Protein AF-A0A139NV11-F1 (afdb_monomer)

Radius of gyration: 31.92 Å; Cα contacts (8 Å, |Δi|>4): 205; chains: 1; bounding box: 62×52×101 Å

Secondary structure (DSSP, 8-state):
--------------------------------------------SHHHHHHHHHHHHHHHHHHHHHHHT---HHHHHHIIIIIS---HHHHHHHHHHS---HHHHHHHHHHHHHHHT---HHHHHHIIIIIT---HHHHHHHHHHS---HHHHHHHHHHHHHHHH---HHHHHHIIIIIS---HHHHHHHHHT--

pLDDT: mean 83.9, std 24.03, range [30.2, 98.94]

Nearest PDB structures (foldseek):
  4eqq-assembly1_B  TM=9.936E-01  e=1.424E-07  Streptococcus phage TP-J34
  3d5l-assembly1_A  TM=6.954E-01  e=7.709E-02  Limosilactobacillus reuteri subsp. rodentium
  4c0e-assembly2_B  TM=2.262E-01  e=4.934E+00  Thermochaetoides thermophila

Structure (mmCIF, N/CA/C/O backbone):
data_AF-A0A139NV11-F1
#
_entry.id   AF-A0A139NV11-F1
#
loop_
_atom_site.group_PDB
_atom_site.id
_atom_site.type_symbol
_atom_site.label_atom_id
_atom_site.label_alt_id
_atom_site.label_comp_id
_atom_site.label_asym_id
_atom_site.label_entity_id
_atom_site.label_seq_id
_atom_site.pdbx_PDB_ins_code
_atom_site.Cartn_x
_atom_site.Cartn_y
_atom_site.Cartn_z
_atom_site.occupancy
_atom_site.B_iso_or_equiv
_atom_site.auth_seq_id
_atom_site.auth_comp_id
_atom_sit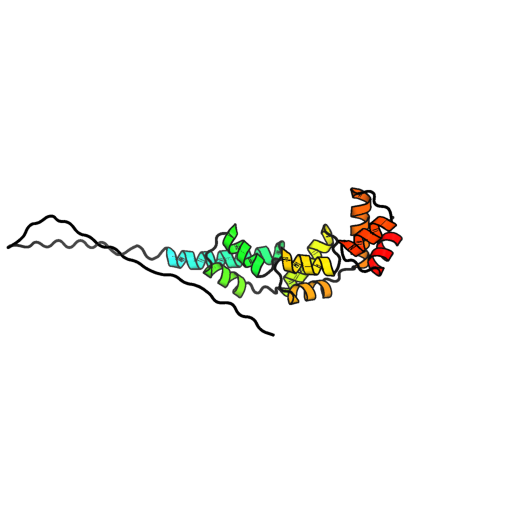e.auth_asym_id
_atom_site.auth_atom_id
_atom_site.pdbx_PDB_model_num
ATOM 1 N N . MET A 1 1 ? 34.175 -9.978 18.730 1.00 41.84 1 MET A N 1
ATOM 2 C CA . MET A 1 1 ? 34.819 -9.150 19.775 1.00 41.84 1 MET A CA 1
ATOM 3 C C . MET A 1 1 ? 33.850 -8.044 20.163 1.00 41.84 1 MET A C 1
ATOM 5 O O . MET A 1 1 ? 33.460 -7.277 19.297 1.00 41.84 1 MET A O 1
ATOM 9 N N . LYS A 1 2 ? 33.389 -8.032 21.418 1.00 44.03 2 LYS A N 1
ATOM 10 C CA . LYS A 1 2 ? 32.475 -7.021 21.978 1.00 44.03 2 LYS A CA 1
ATOM 11 C C . LYS A 1 2 ? 33.287 -5.799 22.418 1.00 44.03 2 LYS A C 1
ATOM 13 O O . LYS A 1 2 ? 34.322 -5.994 23.051 1.00 44.03 2 LYS A O 1
ATOM 18 N N . LYS A 1 3 ? 32.803 -4.577 22.172 1.00 51.31 3 LYS A N 1
ATOM 19 C CA . LYS A 1 3 ? 33.200 -3.392 22.949 1.00 51.31 3 LYS A CA 1
ATOM 20 C C . LYS A 1 3 ? 31.964 -2.554 23.283 1.00 51.31 3 LYS A C 1
ATOM 22 O O . LYS A 1 3 ? 31.229 -2.132 22.402 1.00 51.31 3 LYS A O 1
ATOM 27 N N . ILE A 1 4 ? 31.754 -2.420 24.588 1.00 58.22 4 ILE A N 1
ATOM 28 C CA . ILE A 1 4 ? 30.720 -1.677 25.312 1.00 58.22 4 ILE A CA 1
ATOM 29 C C . ILE A 1 4 ? 31.379 -0.368 25.760 1.00 58.22 4 ILE A C 1
ATOM 31 O O . ILE A 1 4 ? 32.524 -0.415 26.213 1.00 58.22 4 ILE A O 1
ATOM 35 N N . THR A 1 5 ? 30.707 0.785 25.679 1.00 56.00 5 THR A N 1
ATOM 36 C CA . THR A 1 5 ? 31.184 2.011 26.354 1.00 56.00 5 THR A CA 1
ATOM 37 C C . THR A 1 5 ? 30.022 2.891 26.839 1.00 56.00 5 THR A C 1
ATOM 39 O O . THR A 1 5 ? 29.489 3.714 26.112 1.00 56.00 5 THR A O 1
ATOM 42 N N . THR A 1 6 ? 29.603 2.585 28.069 1.00 51.69 6 THR A N 1
ATOM 43 C CA . THR A 1 6 ? 29.372 3.431 29.259 1.00 51.69 6 THR A CA 1
ATOM 44 C C . THR A 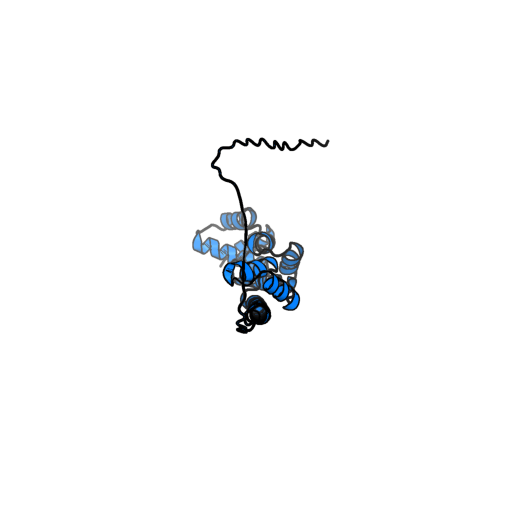1 6 ? 28.798 4.859 29.159 1.00 51.69 6 THR A C 1
ATOM 46 O O . THR A 1 6 ? 29.393 5.773 28.602 1.00 51.69 6 THR A O 1
ATOM 49 N N . ILE A 1 7 ? 27.685 5.010 29.890 1.00 50.19 7 ILE A N 1
ATOM 50 C CA . ILE A 1 7 ? 26.921 6.190 30.333 1.00 50.19 7 ILE A CA 1
ATOM 51 C C . ILE A 1 7 ? 27.709 7.053 31.340 1.00 50.19 7 ILE A C 1
ATOM 53 O O . ILE A 1 7 ? 28.367 6.502 32.221 1.00 50.19 7 ILE A O 1
ATOM 57 N N . LEU A 1 8 ? 27.533 8.382 31.312 1.00 45.78 8 LEU A N 1
ATOM 58 C CA . LEU A 1 8 ? 27.839 9.259 32.452 1.00 45.78 8 LEU A CA 1
ATOM 59 C C . LEU A 1 8 ? 26.620 10.131 32.812 1.00 45.78 8 LEU A C 1
ATOM 61 O O . LEU A 1 8 ? 26.249 11.038 32.072 1.00 45.78 8 LEU A O 1
ATOM 65 N N . PHE A 1 9 ? 26.015 9.841 33.965 1.00 41.47 9 PHE A N 1
ATOM 66 C CA . PHE A 1 9 ? 25.117 10.729 34.710 1.00 41.47 9 PHE A CA 1
ATOM 67 C C . PHE A 1 9 ? 25.973 11.570 35.667 1.00 41.47 9 PHE A C 1
ATOM 69 O O . PHE A 1 9 ? 26.774 11.010 36.414 1.00 41.47 9 PHE A O 1
ATOM 76 N N . VAL A 1 10 ? 25.778 12.889 35.694 1.00 54.84 10 VAL A N 1
ATOM 77 C CA . VAL A 1 10 ? 26.310 13.767 36.749 1.00 54.84 10 VAL A CA 1
ATOM 78 C C . VAL A 1 10 ? 25.140 14.542 37.336 1.00 54.84 10 VAL A C 1
ATOM 80 O O . VAL A 1 10 ? 24.438 15.258 36.626 1.00 54.84 10 VAL A O 1
ATOM 83 N N . GLY A 1 11 ? 24.901 14.327 38.628 1.00 35.69 11 GLY A N 1
ATOM 84 C CA . GLY A 1 11 ? 23.831 14.947 39.396 1.00 35.69 11 GLY A CA 1
ATOM 85 C C . GLY A 1 11 ? 24.301 16.066 40.328 1.00 35.69 11 GLY A C 1
ATOM 86 O O . GLY A 1 11 ? 25.489 16.216 40.592 1.00 35.69 11 GLY A O 1
ATOM 87 N N . LEU A 1 12 ? 23.279 16.764 40.835 1.00 43.75 12 LEU A N 1
ATOM 88 C CA . LEU A 1 12 ? 23.129 17.512 42.093 1.00 43.75 12 LEU A CA 1
ATOM 89 C C . LEU A 1 12 ? 24.183 18.545 42.534 1.00 43.75 12 LEU A C 1
ATOM 91 O O . LEU A 1 12 ? 25.302 18.202 42.895 1.00 43.75 12 LEU A O 1
ATOM 95 N N . ALA A 1 13 ? 23.695 19.766 42.793 1.00 48.84 13 ALA A N 1
ATOM 96 C CA . ALA A 1 13 ? 24.035 20.514 44.008 1.00 48.84 13 ALA A CA 1
ATOM 97 C C . ALA A 1 13 ? 22.939 21.539 44.371 1.00 48.84 13 ALA A C 1
ATOM 99 O O . ALA A 1 13 ? 22.558 22.382 43.563 1.00 48.84 13 ALA A O 1
ATOM 100 N N . SER A 1 14 ? 22.451 21.445 45.609 1.00 48.56 14 SER A N 1
ATOM 101 C CA . SER A 1 14 ? 21.497 22.339 46.275 1.00 48.56 14 SER A CA 1
ATOM 102 C C . SER A 1 14 ? 22.221 23.508 46.952 1.00 48.56 14 SER A C 1
ATOM 104 O O . SER A 1 14 ? 23.277 23.291 47.543 1.00 48.56 14 SER A O 1
ATOM 106 N N . ILE A 1 15 ? 21.628 24.709 46.982 1.00 57.09 15 ILE A N 1
ATOM 107 C CA . ILE A 1 15 ? 22.014 25.793 47.906 1.00 57.09 15 ILE A CA 1
ATOM 108 C C . ILE A 1 15 ? 20.747 26.447 48.477 1.00 57.09 15 ILE A C 1
ATOM 110 O O . ILE A 1 15 ? 19.854 26.852 47.737 1.00 57.09 15 ILE A O 1
ATOM 114 N N . ALA A 1 16 ? 20.692 26.533 49.807 1.00 49.06 16 ALA A N 1
ATOM 115 C CA . ALA A 1 16 ? 19.706 27.256 50.610 1.00 49.06 16 ALA A CA 1
ATOM 116 C C . ALA A 1 16 ? 20.318 28.553 51.181 1.00 49.06 16 ALA A C 1
ATOM 118 O O . ALA A 1 16 ? 21.529 28.580 51.378 1.00 49.06 16 ALA A O 1
ATOM 119 N N . LEU A 1 17 ? 19.483 29.568 51.481 1.00 46.88 17 LEU A N 1
ATOM 120 C CA . LEU A 1 17 ? 19.650 30.697 52.442 1.00 46.88 17 LEU A CA 1
ATOM 121 C C . LEU A 1 17 ? 18.398 31.614 52.305 1.00 46.88 17 LEU A C 1
ATOM 123 O O . LEU A 1 17 ? 18.134 32.094 51.211 1.00 46.88 17 LEU A O 1
ATOM 127 N N . VAL A 1 18 ? 17.421 31.646 53.230 1.00 52.59 18 VAL A N 1
ATOM 128 C CA . VAL A 1 18 ? 17.286 32.384 54.521 1.00 52.59 18 VAL A CA 1
ATOM 129 C C . VAL A 1 18 ? 17.190 33.920 54.409 1.00 52.59 18 VAL A C 1
ATOM 131 O O . VAL A 1 18 ? 18.159 34.549 54.006 1.00 52.59 18 VAL A O 1
ATOM 134 N N . ALA A 1 19 ? 16.060 34.494 54.881 1.00 41.22 19 ALA A N 1
ATOM 135 C CA . ALA A 1 19 ? 15.924 35.660 55.801 1.00 41.22 19 ALA A CA 1
ATOM 136 C C . ALA A 1 19 ? 14.465 36.209 55.782 1.00 41.22 19 ALA A C 1
ATOM 138 O O . ALA A 1 19 ? 13.989 36.662 54.751 1.00 41.22 19 ALA A O 1
ATOM 139 N N . CYS A 1 20 ? 13.661 35.984 56.834 1.00 35.56 20 CYS A N 1
ATOM 140 C CA . CYS A 1 20 ? 13.339 36.883 57.970 1.00 35.56 20 CYS A CA 1
ATOM 141 C C . CYS A 1 20 ? 12.139 37.835 57.755 1.00 35.56 20 CYS A C 1
ATOM 143 O O . CYS A 1 20 ? 12.272 38.838 57.068 1.00 35.56 20 CYS A O 1
ATOM 145 N N . SER A 1 21 ? 11.025 37.608 58.472 1.00 47.97 21 SER A N 1
ATOM 146 C CA . SER A 1 21 ? 10.467 38.620 59.391 1.00 47.97 21 SER A CA 1
ATOM 147 C C . SER A 1 21 ? 9.417 38.039 60.355 1.00 47.97 21 SER A C 1
ATOM 149 O O . SER A 1 21 ? 8.669 37.124 60.032 1.00 47.97 21 SER A O 1
ATOM 151 N N . SER A 1 22 ? 9.447 38.567 61.573 1.00 40.22 22 SER A N 1
ATOM 152 C CA . SER A 1 22 ? 8.912 38.103 62.864 1.00 40.22 22 SER A CA 1
ATOM 153 C C . SER A 1 22 ? 7.426 38.399 63.146 1.00 40.22 22 SER A C 1
ATOM 155 O O . SER A 1 22 ? 6.950 39.437 62.695 1.00 40.22 22 SER A O 1
ATOM 157 N N . LYS A 1 23 ? 6.773 37.623 64.046 1.00 45.47 23 LYS A N 1
ATOM 158 C CA . LYS A 1 23 ? 6.357 38.027 65.432 1.00 45.47 23 LYS A CA 1
ATOM 159 C C . LYS A 1 23 ? 5.119 37.261 65.995 1.00 45.47 23 LYS A C 1
ATOM 161 O O . LYS A 1 23 ? 3.984 37.550 65.651 1.00 45.47 23 LYS A O 1
ATOM 166 N N . THR A 1 24 ? 5.411 36.273 66.849 1.00 32.59 24 THR A N 1
ATOM 167 C CA . THR A 1 24 ? 4.877 35.866 68.182 1.00 32.59 24 THR A CA 1
ATOM 168 C C . THR A 1 24 ? 3.442 36.223 68.670 1.00 32.59 24 THR A C 1
ATOM 170 O O . THR A 1 24 ? 3.157 37.397 68.859 1.00 32.59 24 THR A O 1
ATOM 173 N N . GLU A 1 25 ? 2.667 35.156 69.006 1.00 35.53 25 GLU A N 1
ATOM 174 C CA . GLU A 1 25 ? 1.707 34.898 70.141 1.00 35.53 25 GLU A CA 1
ATOM 175 C C . GLU A 1 25 ? 0.541 35.874 70.467 1.00 35.53 25 GLU A C 1
ATOM 177 O O . GLU A 1 25 ? 0.691 37.075 70.340 1.00 35.53 25 GLU A O 1
ATOM 182 N N . LYS A 1 26 ? -0.632 35.520 71.038 1.00 32.56 26 LYS A N 1
ATOM 183 C CA . LYS A 1 26 ? -1.405 34.298 71.395 1.00 32.56 26 LYS A CA 1
ATOM 184 C C . LYS A 1 26 ? -2.741 34.787 72.034 1.00 32.56 26 LYS A C 1
ATOM 186 O O . LYS A 1 26 ? -2.741 35.844 72.655 1.00 32.56 26 LYS A O 1
ATOM 191 N N . LYS A 1 27 ? -3.779 33.927 72.019 1.00 31.42 27 LYS A N 1
ATOM 192 C CA . LYS A 1 27 ? -4.866 33.731 73.031 1.00 31.42 27 LYS A CA 1
ATOM 193 C C . LYS A 1 27 ? -6.294 34.320 72.825 1.00 31.42 27 LYS A C 1
ATOM 195 O O . LYS A 1 27 ? -6.468 35.527 72.855 1.00 31.42 27 LYS A O 1
ATOM 200 N N . GLU A 1 28 ? -7.263 33.372 72.779 1.00 32.69 28 GLU A N 1
ATOM 201 C CA . GLU A 1 28 ? -8.643 33.307 73.369 1.00 32.69 28 GLU A CA 1
ATOM 202 C C . GLU A 1 28 ? -9.681 34.421 73.069 1.00 32.69 28 GLU A C 1
ATOM 204 O O . GLU A 1 28 ? -9.340 35.587 73.039 1.00 32.69 28 GLU A O 1
ATOM 209 N N . ALA A 1 29 ? -11.003 34.216 72.940 1.00 32.53 29 ALA A N 1
ATOM 210 C CA . ALA A 1 29 ? -11.930 33.076 72.952 1.00 32.53 29 ALA A CA 1
ATOM 211 C C . ALA A 1 29 ? -13.350 33.579 72.547 1.00 32.53 29 ALA A C 1
ATOM 213 O O . ALA A 1 29 ? -13.641 34.761 72.711 1.00 32.53 29 ALA A O 1
ATOM 214 N N . SER A 1 30 ? -14.249 32.645 72.177 1.00 32.03 30 SER A N 1
ATOM 215 C CA . SER A 1 30 ? -15.715 32.632 72.443 1.00 32.03 30 SER A CA 1
ATOM 216 C C . SER A 1 30 ? -16.729 32.728 71.272 1.00 32.03 30 SER A C 1
ATOM 218 O O . SER A 1 30 ? -16.824 33.730 70.575 1.00 32.03 30 SER A O 1
ATOM 220 N N . LYS A 1 31 ? -17.586 31.684 71.251 1.00 31.59 31 LYS A N 1
ATOM 221 C CA . LYS A 1 31 ? -19.036 31.582 70.936 1.00 31.59 31 LYS A CA 1
ATOM 222 C C . LYS A 1 31 ? -19.595 31.590 69.492 1.00 31.59 31 LYS A C 1
ATOM 224 O O . LYS A 1 31 ? -19.859 32.628 68.909 1.00 31.59 31 LYS A O 1
ATOM 229 N N . ALA A 1 32 ? -19.927 30.367 69.051 1.00 33.31 32 ALA A N 1
ATOM 230 C CA . ALA A 1 32 ? -21.219 29.846 68.555 1.00 33.31 32 ALA A CA 1
ATOM 231 C C . ALA A 1 32 ? -22.135 30.687 67.635 1.00 33.31 32 ALA A C 1
ATOM 233 O O . ALA A 1 32 ? -22.726 31.663 68.087 1.00 33.31 32 ALA A O 1
ATOM 234 N N . SER A 1 33 ? -22.442 30.148 66.444 1.00 33.34 33 SER A N 1
ATOM 235 C CA . SER A 1 33 ? -23.824 29.890 65.987 1.00 33.34 33 SER A CA 1
ATOM 236 C C . SER A 1 33 ? -23.849 28.995 64.735 1.00 33.34 33 SER A C 1
ATOM 238 O O . SER A 1 33 ? -22.977 29.097 63.874 1.00 33.34 33 SER A O 1
ATOM 240 N N . GLU A 1 34 ? -24.835 28.104 64.671 1.00 39.56 34 GLU A N 1
ATOM 241 C CA . GLU A 1 34 ? -25.142 27.191 63.569 1.00 39.56 34 GLU A CA 1
ATOM 242 C C . GLU A 1 34 ? -25.730 27.930 62.358 1.00 39.56 34 GLU A C 1
ATOM 244 O O . GLU A 1 34 ? -26.572 28.811 62.512 1.00 39.56 34 GLU A O 1
ATOM 249 N N . ALA A 1 35 ? -25.391 27.480 61.148 1.00 32.34 35 ALA A N 1
ATOM 250 C CA . ALA A 1 35 ? -26.298 27.540 60.004 1.00 32.34 35 ALA A CA 1
ATOM 251 C C . ALA A 1 35 ? -25.931 26.445 58.996 1.00 32.34 35 ALA A C 1
ATOM 253 O O . ALA A 1 35 ? -24.983 26.550 58.219 1.00 32.34 35 ALA A O 1
ATOM 254 N N . LYS A 1 36 ? -26.721 25.372 59.036 1.00 42.09 36 LYS A N 1
ATOM 255 C CA . LYS A 1 36 ? -26.838 24.351 58.000 1.00 42.09 36 LYS A CA 1
ATOM 256 C C . LYS A 1 36 ? -27.263 25.024 56.691 1.00 42.09 36 LYS A C 1
ATOM 258 O O . LYS A 1 36 ? -28.335 25.615 56.638 1.00 42.09 36 LYS A O 1
ATOM 263 N N . THR A 1 37 ? -26.466 24.887 55.636 1.00 30.20 37 THR A N 1
ATOM 264 C CA . THR A 1 37 ? -26.967 24.961 54.258 1.00 30.20 37 THR A CA 1
ATOM 265 C C . THR A 1 37 ? -26.354 23.801 53.486 1.00 30.20 37 THR A C 1
ATOM 267 O O . THR A 1 37 ? -25.153 23.759 53.235 1.00 30.20 37 THR A O 1
ATOM 270 N N . GLU A 1 38 ? -27.196 22.812 53.196 1.00 45.75 38 GLU A N 1
ATOM 271 C CA . GLU A 1 38 ? -26.948 21.772 52.205 1.00 45.75 38 GLU A CA 1
ATOM 272 C C . GLU A 1 38 ? -26.694 22.439 50.846 1.00 45.75 38 GLU A C 1
ATOM 274 O O . GLU A 1 38 ? -27.572 23.106 50.305 1.00 45.75 38 GLU A O 1
ATOM 279 N N . GLN A 1 39 ? -25.517 22.219 50.265 1.00 38.16 39 GLN A N 1
ATOM 280 C CA . GLN A 1 39 ? -25.365 22.190 48.812 1.00 38.16 39 GLN A CA 1
ATOM 281 C C . GLN A 1 39 ? -24.698 20.876 48.423 1.00 38.16 39 GLN A C 1
ATOM 283 O O . GLN A 1 39 ? -23.484 20.744 48.315 1.00 38.16 39 GLN A O 1
ATOM 288 N N . THR A 1 40 ? -25.567 19.876 48.316 1.00 31.84 40 THR A N 1
ATOM 289 C CA . THR A 1 40 ? -25.678 18.934 47.205 1.00 31.84 40 THR A CA 1
ATOM 290 C C . THR A 1 40 ? -24.503 18.918 46.230 1.00 31.84 40 THR A C 1
ATOM 292 O O . THR A 1 40 ? -24.365 19.760 45.346 1.00 31.84 40 THR A O 1
ATOM 295 N N . SER A 1 41 ? -23.726 17.853 46.393 1.00 49.91 41 SER A N 1
ATOM 296 C CA . SER A 1 41 ? -22.982 17.141 45.363 1.00 49.91 41 SER A CA 1
ATOM 297 C C . SER A 1 41 ? -23.733 17.114 44.022 1.00 49.91 41 SER A C 1
ATOM 299 O O . SER A 1 41 ? -24.827 16.562 43.942 1.00 49.91 41 SER A O 1
ATOM 301 N N . SER A 1 42 ? -23.159 17.701 42.971 1.00 46.81 42 SER A N 1
ATOM 302 C CA . SER A 1 42 ? -23.552 17.430 41.582 1.00 46.81 42 SER A CA 1
ATOM 303 C C . SER A 1 42 ? -22.456 17.893 40.623 1.00 46.81 42 SER A C 1
ATOM 305 O O . SER A 1 42 ? -22.589 18.909 39.944 1.00 46.81 42 SER A O 1
ATOM 307 N N . SER A 1 43 ? -21.363 17.141 40.562 1.00 47.47 43 SER A N 1
ATOM 308 C CA . SER A 1 43 ? -20.359 17.287 39.504 1.00 47.47 43 SER A CA 1
ATOM 309 C C . SER A 1 43 ? -19.525 16.012 39.404 1.00 47.47 43 SER A C 1
ATOM 311 O O . SER A 1 43 ? -18.370 16.003 39.811 1.00 47.47 43 SER A O 1
ATOM 313 N N . THR A 1 44 ? -20.131 14.923 38.917 1.00 44.94 44 THR A N 1
ATOM 314 C CA . THR A 1 44 ? -19.420 13.659 38.607 1.00 44.94 44 THR A CA 1
ATOM 315 C C . THR A 1 44 ? -20.073 12.797 37.510 1.00 44.94 44 THR A C 1
ATOM 317 O O . THR A 1 44 ? -19.654 11.667 37.302 1.00 44.94 44 THR A O 1
ATOM 320 N N . THR A 1 45 ? -21.069 13.281 36.758 1.00 44.03 45 THR A N 1
ATOM 321 C CA . THR A 1 45 ? -21.785 12.454 35.754 1.00 44.03 45 THR A CA 1
ATOM 322 C C . THR A 1 45 ? -21.397 12.694 34.290 1.00 44.03 45 THR A C 1
ATOM 324 O O . THR A 1 45 ? -21.879 11.973 33.420 1.00 44.03 45 THR A O 1
ATOM 327 N N . THR A 1 46 ? -20.532 13.664 33.985 1.00 52.12 46 THR A N 1
ATOM 328 C CA . THR A 1 46 ? -20.169 14.006 32.594 1.00 52.12 46 THR A CA 1
ATOM 329 C C . THR A 1 46 ? -18.970 13.236 32.041 1.00 52.12 46 THR A C 1
ATOM 331 O O . THR A 1 46 ? -18.949 12.977 30.843 1.00 52.12 46 THR A O 1
ATOM 334 N N . GLU A 1 47 ? -18.005 12.826 32.870 1.00 55.72 47 GLU A N 1
ATOM 335 C CA . GLU A 1 47 ? -16.828 12.073 32.395 1.00 55.72 47 GLU A CA 1
ATOM 336 C C . GLU A 1 47 ? -17.188 10.640 31.972 1.00 55.72 47 GLU A C 1
ATOM 338 O O . GLU A 1 47 ? -16.861 10.233 30.863 1.00 55.72 47 GLU A O 1
ATOM 343 N N . ASP A 1 48 ? -17.949 9.901 32.785 1.00 58.31 48 ASP A N 1
ATOM 344 C CA . ASP A 1 48 ? -18.226 8.472 32.545 1.00 58.31 48 ASP A CA 1
ATOM 345 C C . ASP A 1 48 ? -19.098 8.222 31.289 1.00 58.31 48 ASP A C 1
ATOM 347 O O . ASP A 1 48 ? -18.868 7.308 30.493 1.00 58.31 48 ASP A O 1
ATOM 351 N N . GLN A 1 49 ? -20.079 9.097 31.027 1.00 61.84 49 GLN A N 1
ATOM 352 C CA . GLN A 1 49 ? -20.902 9.009 29.811 1.00 61.84 49 GLN A CA 1
ATOM 353 C C . GLN A 1 49 ? -20.120 9.392 28.548 1.00 61.84 49 GLN A C 1
ATOM 355 O O . GLN A 1 49 ? -20.336 8.786 27.492 1.00 61.84 49 GLN A O 1
ATOM 360 N N . ASN A 1 50 ? -19.215 10.374 28.646 1.00 62.62 50 ASN A N 1
ATOM 361 C CA . ASN A 1 50 ? -18.409 10.798 27.506 1.00 62.62 50 ASN A CA 1
ATOM 362 C C . ASN A 1 50 ? -17.442 9.687 27.081 1.00 62.62 50 ASN A C 1
ATOM 364 O O . ASN A 1 50 ? -17.435 9.329 25.904 1.00 62.62 50 ASN A O 1
ATOM 368 N N . VAL A 1 51 ? -16.776 9.042 28.046 1.00 71.31 51 VAL A N 1
ATOM 369 C CA . VAL A 1 51 ? -15.902 7.878 27.827 1.00 71.31 51 VAL A CA 1
ATOM 370 C C . VAL A 1 51 ? -16.656 6.766 27.080 1.00 71.31 51 VAL A C 1
ATOM 372 O O . VAL A 1 51 ? -16.221 6.319 26.022 1.00 71.31 51 VAL A O 1
ATOM 375 N N . SER A 1 52 ? -17.871 6.384 27.498 1.00 84.00 52 SER A N 1
ATOM 376 C CA . SER A 1 52 ? -18.651 5.376 26.746 1.00 84.00 52 SER A CA 1
ATOM 377 C C . SER A 1 52 ? -19.002 5.809 25.311 1.00 84.00 52 SER A C 1
ATOM 379 O O . SER A 1 52 ? -19.090 4.976 24.398 1.00 84.00 52 SER A O 1
ATOM 381 N N . SER A 1 53 ? -19.237 7.105 25.092 1.00 93.25 53 SER A N 1
ATOM 382 C CA . SER A 1 53 ? -19.599 7.644 23.779 1.00 93.25 53 SER A CA 1
ATOM 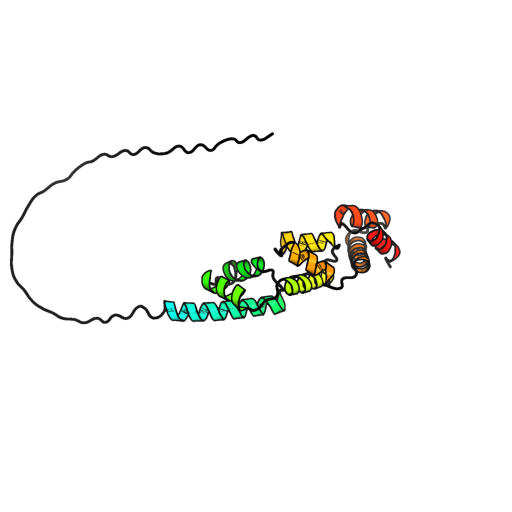383 C C . SER A 1 53 ? -18.401 7.741 22.826 1.00 93.25 53 SER A C 1
ATOM 385 O O . SER A 1 53 ? -18.525 7.361 21.657 1.00 93.25 53 SER A O 1
ATOM 387 N N . GLU A 1 54 ? -17.231 8.137 23.330 1.00 95.56 54 GLU A N 1
ATOM 388 C CA . GLU A 1 54 ? -15.977 8.242 22.581 1.00 95.56 54 GLU A CA 1
ATOM 389 C C . GLU A 1 54 ? -15.497 6.866 22.123 1.00 95.56 54 GLU A C 1
ATOM 391 O O . GLU A 1 54 ? -15.138 6.701 20.960 1.00 95.56 54 GLU A O 1
ATOM 396 N N . PHE A 1 55 ? -15.624 5.838 22.965 1.00 97.12 55 PHE A N 1
ATOM 397 C CA . PHE A 1 55 ? -15.268 4.459 22.612 1.00 97.12 55 PHE A CA 1
ATOM 398 C C . PHE A 1 55 ? -16.115 3.938 21.442 1.00 97.12 55 PHE A C 1
ATOM 400 O O . PHE A 1 55 ? -15.603 3.340 20.491 1.00 97.12 55 PHE A O 1
ATOM 407 N N . LYS A 1 56 ? -17.429 4.203 21.462 1.00 97.31 56 LYS A N 1
ATOM 408 C CA . LYS A 1 56 ? -18.333 3.841 20.355 1.00 97.31 56 LYS A CA 1
ATOM 409 C C . LYS A 1 56 ? -18.011 4.628 19.085 1.00 97.31 56 LYS A C 1
ATOM 411 O O . LYS A 1 56 ? -18.081 4.068 17.987 1.00 97.31 56 LYS A O 1
ATOM 416 N N . ALA A 1 57 ? -17.682 5.912 19.218 1.00 98.12 57 ALA A N 1
ATOM 417 C CA . ALA A 1 57 ? -17.328 6.773 18.097 1.00 98.12 57 ALA A CA 1
ATOM 418 C C . ALA A 1 57 ? -16.005 6.340 17.443 1.00 98.12 57 ALA A C 1
ATOM 420 O O . ALA A 1 57 ? -15.977 6.143 16.225 1.00 98.12 57 ALA A O 1
ATOM 421 N N . ALA A 1 58 ? -14.963 6.091 18.240 1.00 98.44 58 ALA A N 1
ATOM 422 C CA . ALA A 1 58 ? -13.673 5.579 17.790 1.00 98.44 58 ALA A CA 1
ATOM 423 C C . ALA A 1 58 ? -13.831 4.224 17.086 1.00 98.44 58 ALA A C 1
ATOM 425 O O . ALA A 1 58 ? -13.368 4.053 15.960 1.00 98.44 58 ALA A O 1
ATOM 426 N N . LEU A 1 59 ? -14.596 3.291 17.669 1.00 98.44 59 LEU A N 1
ATOM 427 C CA . LEU A 1 59 ? -14.892 1.993 17.051 1.00 98.44 59 LEU A CA 1
ATOM 428 C C . LEU A 1 59 ? -15.601 2.139 15.696 1.00 98.44 59 LEU A C 1
ATOM 430 O O . LEU A 1 59 ? -15.277 1.443 14.729 1.00 98.44 59 LEU A O 1
ATOM 434 N N . LYS A 1 60 ? -16.579 3.048 15.601 1.00 98.50 60 LYS A N 1
ATOM 435 C CA . LYS A 1 60 ? -17.280 3.331 14.342 1.00 98.50 60 LYS A CA 1
ATOM 436 C C . LYS A 1 60 ? -16.325 3.904 13.292 1.00 98.50 60 LYS A C 1
ATOM 438 O O . LYS A 1 60 ? -16.408 3.508 12.129 1.00 98.50 60 LYS A O 1
ATOM 443 N N . LYS A 1 61 ? -15.428 4.809 13.689 1.00 98.69 61 LYS A N 1
ATOM 444 C CA . LYS A 1 61 ? -14.415 5.402 12.809 1.00 98.69 61 LYS A CA 1
ATOM 445 C C . LYS A 1 61 ? -13.395 4.370 12.342 1.00 98.69 61 LYS A C 1
ATOM 447 O O . LYS A 1 61 ? -13.177 4.282 11.138 1.00 98.69 61 LYS A O 1
ATOM 452 N N . ALA A 1 62 ? -12.893 3.512 13.230 1.00 98.69 62 ALA A N 1
ATOM 453 C CA . ALA A 1 62 ? -11.998 2.411 12.875 1.00 98.69 62 ALA A CA 1
ATOM 454 C C . ALA A 1 62 ? -12.604 1.515 11.781 1.00 98.69 62 ALA A C 1
ATOM 456 O O . ALA A 1 62 ? -11.998 1.275 10.737 1.00 98.69 62 ALA A O 1
ATOM 457 N N . LYS A 1 63 ? -13.867 1.105 11.962 1.00 98.50 63 LYS A N 1
ATOM 458 C CA . LYS A 1 63 ? -14.613 0.317 10.966 1.00 98.50 63 LYS A CA 1
ATOM 459 C C . LYS A 1 63 ? -14.864 1.071 9.660 1.00 98.50 63 LYS A C 1
ATOM 461 O O . LYS A 1 63 ? -15.011 0.441 8.618 1.00 98.50 63 LYS A O 1
ATOM 466 N N . SER A 1 64 ? -14.973 2.397 9.705 1.00 98.69 64 SER A N 1
ATOM 467 C CA . SER A 1 64 ? -15.104 3.217 8.500 1.00 98.69 64 SER A CA 1
ATOM 468 C C . SER A 1 64 ? -13.792 3.245 7.722 1.00 98.69 64 SER A C 1
ATOM 470 O O . SER A 1 64 ? -13.795 2.949 6.533 1.00 98.69 64 SER A O 1
ATOM 472 N N . TYR A 1 65 ? -12.675 3.535 8.392 1.00 98.56 65 TYR A N 1
ATOM 473 C CA . TYR A 1 65 ? -11.355 3.591 7.766 1.00 98.56 65 TYR A CA 1
ATOM 474 C C . TYR A 1 65 ? -10.909 2.234 7.215 1.00 98.56 65 TYR A C 1
ATOM 476 O O . TYR A 1 65 ? -10.378 2.185 6.111 1.00 98.56 65 TYR A O 1
ATOM 484 N N . SER A 1 66 ? -11.215 1.131 7.902 1.00 98.31 66 SER A N 1
ATOM 485 C CA . SER A 1 66 ? -11.010 -0.230 7.376 1.00 98.31 66 SER A CA 1
ATOM 486 C C . SER A 1 66 ? -11.765 -0.470 6.057 1.00 98.31 66 SER A C 1
ATOM 488 O O . SER A 1 66 ? -11.275 -1.155 5.172 1.00 98.31 66 SER A O 1
ATOM 490 N N . LYS A 1 67 ? -12.932 0.153 5.844 1.00 97.94 67 LYS A N 1
ATOM 491 C CA . LYS A 1 67 ? -13.694 -0.011 4.592 1.00 97.94 67 LYS A CA 1
ATOM 492 C C . LYS A 1 67 ? -13.218 0.864 3.439 1.00 97.94 67 LYS A C 1
ATOM 494 O O . LYS A 1 67 ? -13.514 0.537 2.296 1.00 97.94 67 LYS A O 1
ATOM 499 N N . THR A 1 68 ? -12.610 2.012 3.729 1.00 97.19 68 THR A N 1
ATOM 500 C CA . THR A 1 68 ? -12.356 3.044 2.710 1.00 97.19 68 THR A CA 1
ATOM 501 C C . THR A 1 68 ? -10.883 3.327 2.478 1.00 97.19 68 THR A C 1
ATOM 503 O O . THR A 1 68 ? -10.512 3.726 1.381 1.00 97.19 68 THR A O 1
ATOM 506 N N . ALA A 1 69 ? -10.061 3.192 3.516 1.00 97.88 69 ALA A N 1
ATOM 507 C CA . ALA A 1 69 ? -8.663 3.604 3.510 1.00 97.88 69 ALA A CA 1
ATOM 508 C C . ALA A 1 69 ? -7.694 2.436 3.701 1.00 97.88 69 ALA A C 1
ATOM 510 O O . ALA A 1 69 ? -6.522 2.595 3.374 1.00 97.88 69 ALA A O 1
ATOM 511 N N . HIS A 1 70 ? -8.161 1.294 4.209 1.00 98.56 70 HIS A N 1
ATOM 512 C CA . HIS A 1 70 ? -7.365 0.085 4.413 1.00 98.56 70 HIS A CA 1
ATOM 513 C C . HIS A 1 70 ? -6.052 0.332 5.157 1.00 98.56 70 HIS A C 1
ATOM 515 O O . HIS A 1 70 ? -4.967 0.054 4.654 1.00 98.56 70 HIS A O 1
ATOM 521 N N . LEU A 1 71 ? -6.148 0.972 6.322 1.00 98.62 71 LEU A N 1
ATOM 522 C CA . LEU A 1 71 ? -4.985 1.340 7.125 1.00 98.62 71 LEU A CA 1
ATOM 523 C C . LEU A 1 71 ? -4.370 0.109 7.799 1.00 98.62 71 LEU A C 1
ATOM 525 O O . LEU A 1 71 ? -5.082 -0.834 8.151 1.00 98.62 71 LEU A O 1
ATOM 529 N N . SER A 1 72 ? -3.063 0.164 8.048 1.00 98.81 72 SER A N 1
ATOM 530 C CA . SER A 1 72 ? -2.408 -0.742 8.992 1.00 98.81 72 SER A CA 1
ATOM 531 C C . SER A 1 72 ? -2.914 -0.510 10.415 1.00 98.81 72 SER A C 1
ATOM 533 O O . SER A 1 72 ? -3.591 0.484 10.702 1.00 98.81 72 SER A O 1
ATOM 535 N N . LYS A 1 73 ? -2.562 -1.410 11.338 1.00 98.75 73 LYS A N 1
ATOM 536 C CA . LYS A 1 73 ? -2.901 -1.232 12.753 1.00 98.75 73 LYS A CA 1
ATOM 537 C C . LYS A 1 73 ? -2.303 0.060 13.311 1.00 98.75 73 LYS A C 1
ATOM 539 O O . LYS A 1 73 ? -3.014 0.824 13.957 1.00 98.75 73 LYS A O 1
ATOM 544 N N . GLU A 1 74 ? -1.028 0.315 13.030 1.00 98.69 74 GLU A N 1
ATOM 545 C CA . GLU A 1 74 ? -0.339 1.536 13.462 1.00 98.69 74 GLU A CA 1
ATOM 546 C C . GLU A 1 74 ? -0.937 2.779 12.792 1.00 98.69 74 GLU A C 1
ATOM 548 O O . GLU A 1 74 ? -1.261 3.753 13.467 1.00 98.69 74 GLU A O 1
ATOM 553 N N . GLY A 1 75 ? -1.195 2.718 11.483 1.00 98.56 75 GLY A N 1
ATOM 554 C CA . GLY A 1 75 ? -1.861 3.799 10.758 1.00 98.56 75 GLY A CA 1
ATOM 555 C C . GLY A 1 75 ? -3.253 4.110 11.312 1.00 98.56 75 GLY A C 1
ATOM 556 O O . GLY A 1 75 ? -3.627 5.275 11.412 1.00 98.56 75 GLY A O 1
ATOM 557 N N . MET A 1 76 ? -4.011 3.090 11.725 1.00 98.75 76 MET A N 1
ATOM 558 C CA . MET A 1 76 ? -5.314 3.262 12.370 1.00 98.75 76 MET A CA 1
ATOM 559 C C . MET A 1 76 ? -5.189 3.965 13.725 1.00 98.75 76 MET A C 1
ATOM 561 O O . MET A 1 76 ? -5.958 4.886 13.992 1.00 98.75 76 MET A O 1
ATOM 565 N N . VAL A 1 77 ? -4.228 3.560 14.563 1.00 98.75 77 VAL A N 1
ATOM 566 C CA . VAL A 1 77 ? -3.961 4.217 15.854 1.00 98.75 77 VAL A CA 1
ATOM 567 C C . VAL A 1 77 ? -3.624 5.690 15.628 1.00 98.75 77 VAL A C 1
ATOM 569 O O . VAL A 1 77 ? -4.316 6.559 16.154 1.00 98.75 77 VAL A O 1
ATOM 572 N N . ASN A 1 78 ? -2.659 5.983 14.754 1.00 98.50 78 ASN A N 1
ATOM 573 C CA . ASN A 1 78 ? -2.249 7.357 14.459 1.00 98.50 78 ASN A CA 1
ATOM 574 C C . ASN A 1 78 ? -3.411 8.188 13.895 1.00 98.50 78 ASN A C 1
ATOM 576 O O . ASN A 1 78 ? -3.631 9.319 14.321 1.00 98.50 78 ASN A O 1
ATOM 580 N N . GLN A 1 79 ? -4.219 7.626 12.990 1.00 98.62 79 GLN A N 1
ATOM 581 C CA . GLN A 1 79 ? -5.385 8.318 12.439 1.00 98.62 79 GLN A CA 1
ATOM 582 C C . GLN A 1 79 ? -6.399 8.694 13.530 1.00 98.62 79 GLN A C 1
ATOM 584 O O . GLN A 1 79 ? -6.927 9.810 13.536 1.00 98.62 79 GLN A O 1
ATOM 589 N N . LEU A 1 80 ? -6.692 7.774 14.451 1.00 98.62 80 LEU A N 1
ATOM 590 C CA . LEU A 1 80 ? -7.698 7.993 15.488 1.00 98.62 80 LEU A CA 1
ATOM 591 C C . LEU A 1 80 ? -7.190 8.897 16.624 1.00 98.62 80 LEU A C 1
ATOM 593 O O . LEU A 1 80 ? -7.957 9.727 17.116 1.00 98.62 80 LEU A O 1
ATOM 597 N N . THR A 1 81 ? -5.913 8.798 16.995 1.00 98.44 81 THR A N 1
ATOM 598 C CA . THR A 1 81 ? -5.311 9.616 18.058 1.00 98.44 81 THR A CA 1
ATOM 599 C C . THR A 1 81 ? -4.907 11.002 17.545 1.00 98.44 81 THR A C 1
ATOM 601 O O . THR A 1 81 ? -5.277 12.026 18.122 1.00 98.44 81 THR A O 1
ATOM 604 N N . GLU A 1 82 ? -4.173 11.091 16.434 1.00 98.12 82 GLU A N 1
ATOM 605 C CA . GLU A 1 82 ? -3.566 12.353 15.993 1.00 98.12 82 GLU A CA 1
ATOM 606 C C . GLU A 1 82 ? -4.503 13.232 15.167 1.00 98.12 82 GLU A C 1
ATOM 608 O O . GLU A 1 82 ? -4.396 14.457 15.245 1.00 98.12 82 GLU A O 1
ATOM 613 N N . PHE A 1 83 ? -5.428 12.653 14.402 1.00 97.69 83 PHE A N 1
ATOM 614 C CA . PHE A 1 83 ? -6.311 13.424 13.520 1.00 97.69 83 PHE A CA 1
ATOM 615 C C . PHE A 1 83 ? -7.738 13.502 14.050 1.00 97.69 83 PHE A C 1
ATOM 617 O O . PHE A 1 83 ? -8.304 14.590 14.105 1.00 97.69 83 PHE A O 1
ATOM 624 N N . GLU A 1 84 ? -8.313 12.374 14.468 1.00 98.25 84 GLU A N 1
ATOM 625 C CA . GLU A 1 84 ? -9.666 12.355 15.046 1.00 98.25 84 GLU A CA 1
ATOM 626 C C . GLU A 1 84 ? -9.689 12.790 16.519 1.00 98.25 84 GLU A C 1
ATOM 628 O O . GLU A 1 84 ? -10.758 13.115 17.032 1.00 98.25 84 GLU A O 1
ATOM 633 N N . LYS A 1 85 ? -8.522 12.853 17.179 1.00 98.00 85 LYS A N 1
ATOM 634 C CA . LYS A 1 85 ? -8.352 13.324 18.564 1.00 98.00 85 LYS A CA 1
ATOM 635 C C . LYS A 1 85 ? -9.155 12.524 19.597 1.00 98.00 85 LYS A C 1
ATOM 637 O O . LYS A 1 85 ? -9.552 13.079 20.620 1.00 98.00 85 LYS A O 1
ATOM 642 N N . PHE A 1 86 ? -9.384 11.234 19.349 1.00 97.88 86 PHE A N 1
ATOM 643 C CA . PHE A 1 86 ? -9.943 10.352 20.373 1.00 97.88 86 PHE A CA 1
ATOM 644 C C . PHE A 1 86 ? -8.925 10.121 21.499 1.00 97.88 86 PHE A C 1
ATOM 646 O O . PHE A 1 86 ? -7.720 10.122 21.235 1.00 97.88 86 PHE A O 1
ATOM 653 N N . PRO A 1 87 ? -9.382 9.910 22.745 1.00 97.12 87 PRO A N 1
ATOM 654 C CA . PRO A 1 87 ? -8.487 9.532 23.828 1.00 97.12 87 PRO A CA 1
ATOM 655 C C . PRO A 1 87 ? -7.901 8.134 23.584 1.00 97.12 87 PRO A C 1
ATOM 657 O O . PRO A 1 87 ? -8.519 7.276 22.949 1.00 97.12 87 PRO A O 1
ATOM 660 N N . GLU A 1 88 ? -6.686 7.915 24.085 1.00 96.50 88 GLU A N 1
ATOM 661 C CA . GLU A 1 88 ? -5.875 6.726 23.785 1.00 96.50 88 GLU A CA 1
ATOM 662 C C . GLU A 1 88 ? -6.571 5.408 24.169 1.00 96.50 88 GLU A C 1
ATOM 664 O O . GLU A 1 88 ? -6.497 4.415 23.447 1.00 96.50 88 GLU A O 1
ATOM 669 N N . ASP A 1 89 ? -7.309 5.402 25.278 1.00 96.50 89 ASP A N 1
ATOM 670 C CA . ASP A 1 89 ? -8.072 4.244 25.744 1.00 96.50 89 ASP A CA 1
ATOM 671 C C . ASP A 1 89 ? -9.239 3.886 24.804 1.00 96.50 89 ASP A C 1
ATOM 673 O O . ASP A 1 89 ? -9.450 2.706 24.501 1.00 96.50 89 ASP A O 1
ATOM 677 N N . ALA A 1 90 ? -9.941 4.884 24.261 1.00 97.94 90 ALA A N 1
ATOM 678 C CA . ALA A 1 90 ? -10.968 4.692 23.239 1.00 97.94 90 ALA A CA 1
ATOM 679 C C . ALA A 1 90 ? -10.380 4.151 21.928 1.00 97.94 90 ALA A C 1
ATOM 681 O O . ALA A 1 90 ? -11.006 3.311 21.272 1.00 97.94 90 ALA A O 1
ATOM 682 N N . VAL A 1 91 ? -9.186 4.611 21.540 1.00 98.50 91 VAL A N 1
ATOM 683 C CA . VAL A 1 91 ? -8.480 4.138 20.339 1.00 98.50 91 VAL A CA 1
ATOM 684 C C . VAL A 1 91 ? -8.041 2.689 20.500 1.00 98.50 91 VAL A C 1
ATOM 686 O O . VAL A 1 91 ? -8.338 1.867 19.627 1.00 98.50 91 VAL A O 1
ATOM 689 N N . GLN A 1 92 ? -7.419 2.344 21.629 1.00 98.00 92 GLN A N 1
ATOM 690 C CA . GLN A 1 92 ? -7.024 0.968 21.920 1.00 98.00 92 GLN A CA 1
ATOM 691 C C . GLN A 1 92 ? -8.242 0.038 21.898 1.00 98.00 92 GLN A C 1
ATOM 693 O O . GLN A 1 92 ? -8.236 -0.985 21.207 1.00 98.00 92 GLN A O 1
ATOM 698 N N . TYR A 1 93 ? -9.331 0.441 22.564 1.00 97.50 93 TYR A N 1
ATOM 699 C CA . TYR A 1 93 ? -10.588 -0.298 22.529 1.00 97.50 93 TYR A CA 1
ATOM 700 C C . TYR A 1 93 ? -11.105 -0.473 21.096 1.00 97.50 93 TYR A C 1
ATOM 702 O O . TYR A 1 93 ? -11.489 -1.577 20.704 1.00 97.50 93 TYR A O 1
ATOM 710 N N . ALA A 1 94 ? -11.107 0.589 20.289 1.00 98.31 94 ALA A N 1
ATOM 711 C CA . ALA A 1 94 ? -11.579 0.542 18.912 1.00 98.31 94 ALA A CA 1
ATOM 712 C C . ALA A 1 94 ? -10.781 -0.451 18.058 1.00 98.31 94 ALA A C 1
ATOM 714 O O . ALA A 1 94 ? -11.381 -1.277 17.372 1.00 98.31 94 ALA A O 1
ATOM 715 N N . VAL A 1 95 ? -9.451 -0.398 18.116 1.00 98.06 95 VAL A N 1
ATOM 716 C CA . VAL A 1 95 ? -8.555 -1.250 17.320 1.00 98.06 95 VAL A CA 1
ATOM 717 C C . VAL A 1 95 ? -8.683 -2.726 17.713 1.00 98.06 95 VAL A C 1
ATOM 719 O O . VAL A 1 95 ? -8.689 -3.592 16.838 1.00 98.06 95 VAL A O 1
ATOM 722 N N . GLU A 1 96 ? -8.851 -3.027 19.002 1.00 97.62 96 GLU A N 1
ATOM 723 C CA . GLU A 1 96 ? -9.037 -4.399 19.494 1.00 97.62 96 GLU A CA 1
ATOM 724 C C . GLU A 1 96 ? -10.426 -4.971 19.178 1.00 97.62 96 GLU A C 1
ATOM 726 O O . GLU A 1 96 ? -10.563 -6.160 18.891 1.00 97.62 96 GLU A O 1
ATOM 731 N N . ASN A 1 97 ? -11.466 -4.132 19.196 1.00 97.44 97 ASN A N 1
ATOM 732 C CA . ASN A 1 97 ? -12.860 -4.577 19.099 1.00 97.44 97 ASN A CA 1
ATOM 733 C C . ASN A 1 97 ? -13.486 -4.343 17.713 1.00 97.44 97 ASN A C 1
ATOM 735 O O . ASN A 1 97 ? -14.647 -4.695 17.476 1.00 97.44 97 ASN A O 1
ATOM 739 N N . ALA A 1 98 ? -12.746 -3.757 16.766 1.00 96.81 98 ALA A N 1
ATOM 740 C CA . ALA A 1 98 ? -13.236 -3.539 15.407 1.00 96.81 98 ALA A CA 1
ATOM 741 C C . ALA A 1 98 ? -13.397 -4.837 14.605 1.00 96.81 98 ALA A C 1
ATOM 743 O O . ALA A 1 98 ? -14.198 -4.849 13.667 1.00 96.81 98 ALA A O 1
ATOM 744 N N . GLY A 1 99 ? -12.703 -5.914 14.993 1.00 97.62 99 GLY A N 1
ATOM 745 C CA . GLY A 1 99 ? -12.712 -7.187 14.268 1.00 97.62 99 GLY A CA 1
ATOM 746 C C . GLY A 1 99 ? -12.027 -7.085 12.903 1.00 97.62 99 GLY A C 1
ATOM 747 O O . GLY A 1 99 ? -12.498 -7.680 11.937 1.00 97.62 99 GLY A O 1
ATOM 748 N N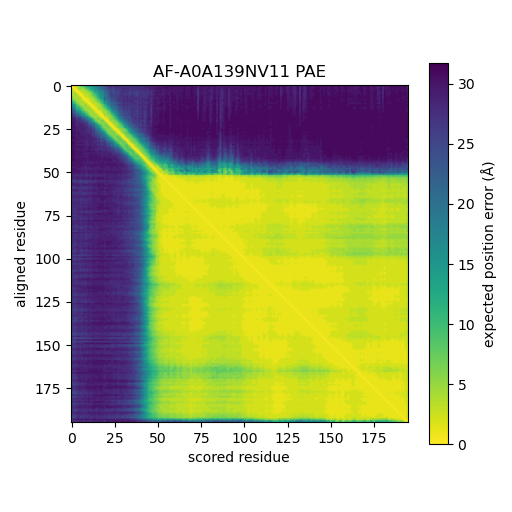 . ILE A 1 100 ? -10.972 -6.270 12.816 1.00 98.19 100 ILE A N 1
ATOM 749 C CA . ILE A 1 100 ? -10.222 -6.026 11.581 1.00 98.19 100 ILE A CA 1
ATOM 750 C C . ILE A 1 100 ? -9.207 -7.151 11.368 1.00 98.19 100 ILE A C 1
ATOM 752 O O . ILE A 1 100 ? -8.473 -7.522 12.283 1.00 98.19 100 ILE A O 1
ATOM 756 N N . ASP A 1 101 ? -9.160 -7.664 10.141 1.00 98.62 101 ASP A N 1
ATOM 757 C CA . ASP A 1 101 ? -8.110 -8.563 9.671 1.00 98.62 101 ASP A CA 1
ATOM 758 C C . ASP A 1 101 ? -7.026 -7.734 8.974 1.00 98.62 101 ASP A C 1
ATOM 760 O O . ASP A 1 101 ? -7.179 -7.323 7.823 1.00 98.62 101 ASP A O 1
ATOM 764 N N . TRP A 1 102 ? -5.928 -7.480 9.680 1.00 98.69 102 TRP A N 1
ATOM 765 C CA . TRP A 1 102 ? -4.852 -6.606 9.208 1.00 98.69 102 TRP A CA 1
ATOM 766 C C . TRP A 1 102 ? -4.122 -7.141 7.972 1.00 98.69 102 TRP A C 1
ATOM 768 O O . TRP A 1 102 ? -3.705 -6.358 7.120 1.00 98.69 102 TRP A O 1
ATOM 778 N N . LYS A 1 103 ? -4.054 -8.468 7.794 1.00 98.88 103 LYS A N 1
ATOM 779 C CA . LYS A 1 103 ? -3.512 -9.063 6.563 1.00 98.88 103 LYS A CA 1
ATOM 780 C C . LYS A 1 103 ? -4.408 -8.759 5.371 1.00 98.88 103 LYS A C 1
ATOM 782 O O . LYS A 1 103 ? -3.918 -8.471 4.280 1.00 98.88 103 LYS A O 1
ATOM 787 N N . LYS A 1 104 ? -5.726 -8.799 5.575 1.00 98.75 104 LYS A N 1
ATOM 788 C CA . LYS A 1 104 ? -6.691 -8.417 4.543 1.00 98.75 104 LYS A CA 1
ATOM 789 C C . LYS A 1 104 ? -6.627 -6.921 4.224 1.00 98.75 104 LYS A C 1
ATOM 791 O O . LYS A 1 104 ? -6.703 -6.570 3.050 1.00 98.75 104 LYS A O 1
ATOM 796 N N . GLU A 1 105 ? -6.442 -6.057 5.223 1.00 98.88 105 GLU A N 1
ATOM 797 C CA . GLU A 1 105 ? -6.225 -4.621 4.980 1.00 98.88 105 GLU A CA 1
ATOM 798 C C . GLU A 1 105 ? -4.973 -4.38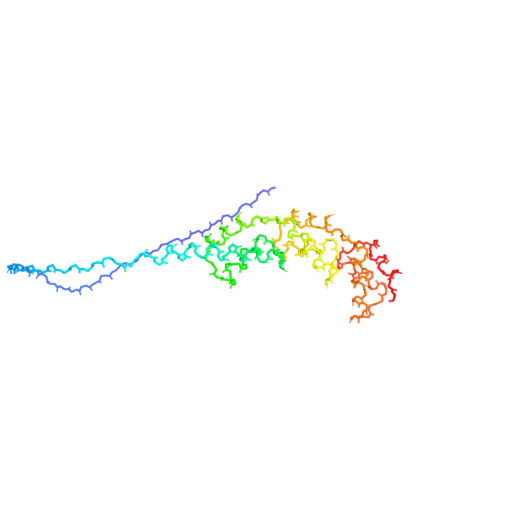0 4.126 1.00 98.88 105 GLU A C 1
ATOM 800 O O . GLU A 1 105 ? -5.030 -3.636 3.147 1.00 98.88 105 GLU A O 1
ATOM 805 N N . ALA A 1 106 ? -3.873 -5.085 4.411 1.00 98.94 106 ALA A N 1
ATOM 806 C CA . ALA A 1 106 ? -2.651 -5.002 3.612 1.00 98.94 106 ALA A CA 1
ATOM 807 C C . ALA A 1 106 ? -2.886 -5.431 2.151 1.00 98.94 106 ALA A C 1
ATOM 809 O O . ALA A 1 106 ? -2.423 -4.763 1.225 1.00 98.94 106 ALA A O 1
ATOM 810 N N . VAL A 1 107 ? -3.657 -6.505 1.925 1.00 98.94 107 VAL A N 1
ATOM 811 C CA . VAL A 1 107 ? -4.050 -6.960 0.578 1.00 98.94 107 VAL A CA 1
ATOM 812 C C . VAL A 1 107 ? -4.826 -5.876 -0.174 1.00 98.94 107 VAL A C 1
ATOM 814 O O . VAL A 1 107 ? -4.523 -5.593 -1.334 1.00 98.94 107 VAL A O 1
ATOM 817 N N . GLU A 1 108 ? -5.826 -5.257 0.455 1.00 98.88 108 GLU A N 1
ATOM 818 C CA . GLU A 1 108 ? -6.621 -4.211 -0.198 1.00 98.88 108 GLU A CA 1
ATOM 819 C C . GLU A 1 108 ? -5.806 -2.932 -0.438 1.00 98.88 108 GLU A C 1
ATOM 821 O O . GLU A 1 108 ? -5.924 -2.313 -1.501 1.00 98.88 108 GLU A O 1
ATOM 826 N N . LYS A 1 109 ? -4.894 -2.579 0.476 1.00 98.81 109 LYS A N 1
ATOM 827 C CA . LYS A 1 109 ? -3.945 -1.481 0.262 1.00 98.81 109 LYS A CA 1
ATOM 828 C C . LYS A 1 109 ? -3.010 -1.756 -0.918 1.00 98.81 109 LYS A C 1
ATOM 830 O O . LYS A 1 109 ? -2.850 -0.884 -1.773 1.00 98.81 109 LYS A O 1
ATOM 835 N N . ALA A 1 110 ? -2.458 -2.965 -1.024 1.00 98.81 110 ALA A N 1
ATOM 836 C CA . ALA A 1 110 ? -1.610 -3.365 -2.149 1.00 98.81 110 ALA A CA 1
ATOM 837 C C . ALA A 1 110 ? -2.354 -3.252 -3.490 1.00 98.81 110 ALA A C 1
ATOM 839 O O . ALA A 1 110 ? -1.832 -2.696 -4.456 1.00 98.81 110 ALA A O 1
ATOM 840 N N . LYS A 1 111 ? -3.617 -3.699 -3.539 1.00 98.75 111 LYS A N 1
ATOM 841 C CA . LYS A 1 111 ? -4.481 -3.536 -4.722 1.00 98.75 111 LYS A CA 1
ATOM 842 C C . LYS A 1 111 ? -4.739 -2.070 -5.060 1.00 98.75 111 LYS A C 1
ATOM 844 O O . LYS A 1 111 ? -4.865 -1.733 -6.234 1.00 98.75 111 LYS A O 1
ATOM 849 N N . SER A 1 112 ? -4.853 -1.197 -4.059 1.00 98.50 112 SER A N 1
ATOM 850 C CA . SER A 1 112 ? -4.983 0.242 -4.296 1.00 98.50 112 SER A CA 1
ATOM 851 C C . SER A 1 112 ? -3.733 0.804 -4.972 1.00 98.50 112 SER A C 1
ATOM 853 O O . SER A 1 112 ? -3.856 1.503 -5.973 1.00 98.50 112 SER A O 1
ATOM 855 N N . TYR A 1 113 ? -2.540 0.463 -4.478 1.00 98.50 113 TYR A N 1
ATOM 856 C CA . TYR A 1 113 ? -1.276 0.901 -5.077 1.00 98.50 113 TYR A CA 1
ATOM 857 C C . TYR A 1 113 ? -1.038 0.324 -6.476 1.00 98.50 113 TYR A C 1
ATOM 859 O O . TYR A 1 113 ? -0.561 1.038 -7.353 1.00 98.50 113 TYR A O 1
ATOM 867 N N . SER A 1 114 ? -1.429 -0.927 -6.725 1.00 98.31 114 SER A N 1
ATOM 868 C CA . SER A 1 114 ? -1.392 -1.539 -8.065 1.00 98.31 114 SER A CA 1
ATOM 869 C C . SER A 1 114 ? -2.237 -0.760 -9.086 1.00 98.31 114 SER A C 1
ATOM 871 O O . SER A 1 114 ? -1.894 -0.689 -10.258 1.00 98.31 114 SER A O 1
ATOM 873 N N . LYS A 1 115 ? -3.308 -0.077 -8.662 1.00 97.75 115 LYS A N 1
ATOM 874 C CA . LYS A 1 115 ? -4.133 0.741 -9.571 1.00 97.75 115 LYS A CA 1
ATOM 875 C C . LYS A 1 115 ? -3.552 2.120 -9.880 1.00 97.75 115 LYS A C 1
ATOM 877 O O . LYS A 1 115 ? -4.029 2.753 -10.818 1.00 97.75 115 LYS A O 1
ATOM 882 N N . THR A 1 116 ? -2.632 2.630 -9.063 1.00 96.44 116 THR A N 1
ATOM 883 C CA . THR A 1 116 ? -2.245 4.051 -9.105 1.00 96.44 116 THR A CA 1
ATOM 884 C C . THR A 1 116 ? -0.747 4.300 -9.224 1.00 96.44 116 THR A C 1
ATOM 886 O O . THR A 1 116 ? -0.356 5.300 -9.818 1.00 96.44 116 THR A O 1
ATOM 889 N N . ALA A 1 117 ? 0.088 3.432 -8.655 1.00 97.69 117 ALA A N 1
ATOM 890 C CA . ALA A 1 117 ? 1.529 3.645 -8.529 1.00 97.69 117 ALA A CA 1
ATOM 891 C C . ALA A 1 117 ? 2.374 2.655 -9.340 1.00 97.69 117 ALA A C 1
ATOM 893 O O . ALA A 1 117 ? 3.531 2.957 -9.640 1.00 97.69 117 ALA A O 1
ATOM 894 N N . HIS A 1 118 ? 1.800 1.504 -9.690 1.00 98.31 118 HIS A N 1
ATOM 895 C CA . HIS A 1 118 ? 2.442 0.455 -10.478 1.00 98.31 118 HIS A CA 1
ATOM 896 C C . HIS A 1 118 ? 3.828 0.061 -9.962 1.00 98.31 118 HIS A C 1
ATOM 898 O O . HIS A 1 118 ? 4.855 0.273 -10.606 1.00 98.31 118 HIS A O 1
ATOM 904 N N . LEU A 1 119 ? 3.854 -0.428 -8.724 1.00 98.69 119 LEU A N 1
ATOM 905 C CA . LEU A 1 119 ? 5.082 -0.787 -8.021 1.00 98.69 119 LEU A CA 1
ATOM 906 C C . LEU A 1 119 ? 5.525 -2.208 -8.381 1.00 98.69 119 LEU A C 1
ATOM 908 O O . LEU A 1 119 ? 4.696 -3.081 -8.640 1.00 98.69 119 LEU A O 1
ATOM 912 N N . SER A 1 120 ? 6.833 -2.454 -8.311 1.00 98.75 120 SER A N 1
ATOM 913 C CA . SER A 1 120 ? 7.377 -3.813 -8.295 1.00 98.75 120 SER A CA 1
ATOM 914 C C . SER A 1 120 ? 6.952 -4.561 -7.031 1.00 98.75 120 SER A C 1
ATOM 916 O O . SER A 1 120 ? 6.471 -3.961 -6.065 1.00 98.75 120 SER A O 1
ATOM 918 N N . LYS A 1 121 ? 7.166 -5.882 -6.996 1.00 98.75 121 LYS A N 1
ATOM 919 C CA . LYS A 1 121 ? 6.883 -6.681 -5.796 1.00 98.75 121 LYS A CA 1
ATOM 920 C C . LYS A 1 121 ? 7.668 -6.178 -4.583 1.00 98.75 121 LYS A C 1
ATOM 922 O O . LYS A 1 121 ? 7.095 -6.027 -3.507 1.00 98.75 121 LYS A O 1
ATOM 927 N N . GLU A 1 122 ? 8.958 -5.900 -4.760 1.00 98.62 122 GLU A N 1
ATOM 928 C CA . GLU A 1 122 ? 9.812 -5.348 -3.702 1.00 98.62 122 GLU A CA 1
ATOM 929 C C . GLU A 1 122 ? 9.373 -3.931 -3.319 1.00 98.62 122 GLU A C 1
ATOM 931 O O . GLU A 1 122 ? 9.188 -3.640 -2.138 1.00 98.62 122 GLU A O 1
ATOM 936 N N . GLY A 1 123 ? 9.117 -3.074 -4.311 1.00 98.69 123 GLY A N 1
ATOM 937 C CA . GLY A 1 123 ? 8.617 -1.720 -4.085 1.00 98.69 123 GLY A CA 1
ATOM 938 C C . GLY A 1 123 ? 7.295 -1.703 -3.316 1.00 98.69 123 GLY A C 1
ATOM 939 O O . GLY A 1 123 ? 7.122 -0.882 -2.423 1.00 98.69 123 GLY A O 1
ATOM 940 N N . MET A 1 124 ? 6.387 -2.640 -3.600 1.00 98.81 124 MET A N 1
ATOM 941 C CA . MET A 1 124 ? 5.122 -2.790 -2.880 1.00 98.81 124 MET A CA 1
ATOM 942 C C . MET A 1 124 ? 5.342 -3.204 -1.422 1.00 98.81 124 MET A C 1
ATOM 944 O O . MET A 1 124 ? 4.715 -2.626 -0.539 1.00 98.81 124 MET A O 1
ATOM 948 N N . VAL A 1 125 ? 6.235 -4.164 -1.148 1.00 98.88 125 VAL A N 1
ATOM 949 C CA . VAL A 1 125 ? 6.575 -4.537 0.238 1.00 98.88 125 VAL A CA 1
ATOM 950 C C . VAL A 1 125 ? 7.121 -3.325 0.985 1.00 98.88 125 VAL A C 1
ATOM 952 O O . VAL A 1 125 ? 6.574 -2.978 2.027 1.00 98.88 125 VAL A O 1
ATOM 955 N N . ASN A 1 126 ? 8.112 -2.636 0.415 1.00 98.62 126 ASN A N 1
ATOM 956 C CA . ASN A 1 126 ? 8.718 -1.454 1.029 1.00 98.62 126 ASN A CA 1
ATOM 957 C C . ASN A 1 126 ? 7.693 -0.332 1.246 1.00 98.62 126 ASN A C 1
ATOM 959 O O . ASN A 1 126 ? 7.698 0.322 2.283 1.00 98.62 126 ASN A O 1
ATOM 963 N N . GLN A 1 127 ? 6.779 -0.115 0.296 1.00 98.75 127 GLN A N 1
ATOM 964 C CA . GLN A 1 127 ? 5.721 0.883 0.444 1.00 98.75 127 GLN A CA 1
ATOM 965 C C . GLN A 1 127 ? 4.807 0.554 1.631 1.00 98.75 127 GLN A C 1
ATOM 967 O O . GLN A 1 127 ? 4.484 1.428 2.439 1.00 98.75 127 GLN A O 1
ATOM 972 N N . LEU A 1 128 ? 4.397 -0.712 1.744 1.00 98.88 128 LEU A N 1
ATOM 973 C CA . LEU A 1 128 ? 3.505 -1.163 2.806 1.00 98.88 128 LEU A CA 1
ATOM 974 C C . LEU A 1 128 ? 4.176 -1.126 4.187 1.00 98.88 128 LEU A C 1
ATOM 976 O O . LEU A 1 128 ? 3.515 -0.769 5.160 1.00 98.88 128 LEU A O 1
ATOM 980 N N . THR A 1 129 ? 5.464 -1.451 4.293 1.00 98.81 129 THR A N 1
ATOM 981 C CA . THR A 1 129 ? 6.179 -1.452 5.579 1.00 98.81 129 THR A CA 1
ATOM 982 C C . THR A 1 129 ? 6.630 -0.051 5.986 1.00 98.81 129 THR A C 1
ATOM 984 O O . THR A 1 129 ? 6.288 0.432 7.065 1.00 98.81 129 THR A O 1
ATOM 987 N N . GLU A 1 130 ? 7.352 0.651 5.113 1.00 98.44 130 GLU A N 1
ATOM 988 C CA . GLU A 1 130 ? 8.037 1.895 5.471 1.00 98.44 130 GLU A CA 1
ATOM 989 C C . GLU A 1 130 ? 7.084 3.083 5.579 1.00 98.44 130 GLU A C 1
ATOM 991 O O . GLU A 1 130 ? 7.280 3.957 6.428 1.00 98.44 130 GLU A O 1
ATOM 996 N N . PHE A 1 131 ? 6.036 3.121 4.754 1.00 98.12 131 PHE A N 1
ATOM 997 C CA . PHE A 1 131 ? 5.116 4.258 4.702 1.00 98.12 131 PHE A CA 1
ATOM 998 C C . PHE A 1 131 ? 3.756 3.930 5.299 1.00 98.12 131 PHE A C 1
ATOM 1000 O O . PHE A 1 131 ? 3.264 4.687 6.132 1.00 98.12 131 PHE A O 1
ATOM 1007 N N . GLU A 1 132 ? 3.158 2.802 4.914 1.00 98.62 132 GLU A N 1
ATOM 1008 C CA . GLU A 1 132 ? 1.837 2.422 5.427 1.00 98.62 132 GLU A CA 1
ATOM 1009 C C . GLU A 1 132 ? 1.896 1.751 6.804 1.00 98.62 132 GLU A C 1
ATOM 1011 O O . GLU A 1 132 ? 0.852 1.599 7.436 1.00 98.62 132 GLU A O 1
ATOM 1016 N N . LYS A 1 133 ? 3.088 1.386 7.296 1.00 98.75 133 LYS A N 1
ATOM 1017 C CA . LYS A 1 133 ? 3.313 0.801 8.631 1.00 98.75 133 LYS A CA 1
ATOM 1018 C C . LYS A 1 133 ? 2.607 -0.538 8.866 1.00 98.75 133 LYS A C 1
ATOM 1020 O O . LYS A 1 133 ? 2.208 -0.855 9.985 1.00 98.75 133 LYS A O 1
ATOM 1025 N N . PHE A 1 134 ? 2.424 -1.331 7.813 1.00 98.88 134 PHE A N 1
ATOM 1026 C CA . PHE A 1 134 ? 2.108 -2.751 7.970 1.00 98.88 134 PHE A CA 1
ATOM 1027 C C . PHE A 1 134 ? 3.329 -3.502 8.499 1.00 98.88 134 PHE A C 1
ATOM 1029 O O . PHE A 1 134 ? 4.465 -3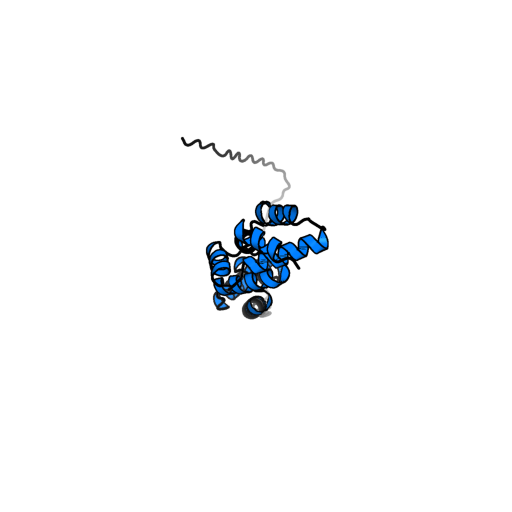.100 8.240 1.00 98.88 134 PHE A O 1
ATOM 1036 N N . THR A 1 135 ? 3.114 -4.613 9.206 1.00 98.81 135 THR A N 1
ATOM 1037 C CA . THR A 1 135 ? 4.250 -5.470 9.572 1.00 98.81 135 THR A CA 1
ATOM 1038 C C . THR A 1 135 ? 4.836 -6.143 8.332 1.00 98.81 135 THR A C 1
ATOM 1040 O O . THR A 1 135 ? 4.154 -6.325 7.316 1.00 98.81 135 THR A O 1
ATOM 1043 N N . ASP A 1 136 ? 6.091 -6.581 8.422 1.00 98.62 136 ASP A N 1
ATOM 1044 C CA . ASP A 1 136 ? 6.746 -7.346 7.359 1.00 98.62 136 ASP A CA 1
ATOM 1045 C C . ASP A 1 136 ? 5.921 -8.567 6.930 1.00 98.62 136 ASP A C 1
ATOM 1047 O O . ASP A 1 136 ? 5.832 -8.876 5.739 1.00 98.62 136 ASP A O 1
ATOM 1051 N N . GLU A 1 137 ? 5.317 -9.284 7.883 1.00 98.81 137 GLU A N 1
ATOM 1052 C CA . GLU A 1 137 ? 4.485 -10.450 7.584 1.00 98.81 137 GLU A CA 1
ATOM 1053 C C . GLU A 1 137 ? 3.201 -10.075 6.839 1.00 98.81 137 GLU A C 1
ATOM 1055 O O . GLU A 1 137 ? 2.778 -10.813 5.949 1.00 98.81 137 GLU A O 1
ATOM 1060 N N . GLU A 1 138 ? 2.574 -8.951 7.183 1.00 98.88 138 GLU A N 1
ATOM 1061 C CA . GLU A 1 138 ? 1.359 -8.459 6.526 1.00 98.88 138 GLU A CA 1
ATOM 1062 C C . GLU A 1 138 ? 1.653 -7.979 5.104 1.00 98.88 138 GLU A C 1
ATOM 1064 O O . GLU A 1 138 ? 0.934 -8.346 4.174 1.00 98.88 138 GLU A O 1
ATOM 1069 N N . ALA A 1 139 ? 2.742 -7.232 4.911 1.00 98.88 139 ALA A N 1
ATOM 1070 C CA . ALA A 1 139 ? 3.172 -6.759 3.600 1.00 98.88 139 ALA A CA 1
ATOM 1071 C C . ALA A 1 139 ? 3.552 -7.920 2.664 1.00 98.88 139 ALA A C 1
ATOM 1073 O O . ALA A 1 139 ? 3.112 -7.962 1.512 1.00 98.88 139 ALA A O 1
ATOM 1074 N N . LYS A 1 140 ? 4.309 -8.909 3.162 1.00 98.81 140 LYS A N 1
ATOM 1075 C CA . LYS A 1 140 ? 4.650 -10.126 2.399 1.00 98.81 140 LYS A CA 1
ATOM 1076 C C . LYS A 1 140 ? 3.404 -10.929 2.045 1.00 98.81 140 LYS A C 1
ATOM 1078 O O . LYS A 1 140 ? 3.227 -11.317 0.892 1.00 98.81 140 LYS A O 1
ATOM 1083 N N . TYR A 1 141 ? 2.502 -11.110 3.008 1.00 98.88 141 TYR A N 1
ATOM 1084 C CA . TYR A 1 141 ? 1.225 -11.762 2.753 1.00 98.88 141 TYR A CA 1
ATOM 1085 C C . TYR A 1 141 ? 0.419 -11.014 1.682 1.00 98.88 141 TYR A C 1
ATOM 1087 O O . TYR A 1 141 ? -0.139 -11.643 0.784 1.00 98.88 141 TYR A O 1
ATOM 1095 N N . ALA A 1 142 ? 0.389 -9.681 1.724 1.00 98.88 142 ALA A N 1
ATOM 1096 C CA . ALA A 1 142 ? -0.339 -8.871 0.758 1.00 98.88 142 ALA A CA 1
ATOM 1097 C C . ALA A 1 142 ? 0.147 -9.089 -0.677 1.00 98.88 142 ALA A C 1
ATOM 1099 O O . ALA A 1 142 ? -0.663 -9.391 -1.552 1.00 98.88 142 ALA A O 1
ATOM 1100 N N . VAL A 1 143 ? 1.458 -9.008 -0.923 1.00 98.69 143 VAL A N 1
ATOM 1101 C CA . VAL A 1 143 ? 2.008 -9.190 -2.278 1.00 98.69 143 VAL A CA 1
ATOM 1102 C C . VAL A 1 143 ? 1.848 -10.617 -2.809 1.00 98.69 143 VAL A C 1
ATOM 1104 O O . VAL A 1 143 ? 1.825 -10.823 -4.019 1.00 98.69 143 VAL A O 1
ATOM 1107 N N . GLU A 1 144 ? 1.706 -11.607 -1.929 1.00 98.69 144 GLU A N 1
ATOM 1108 C CA . GLU A 1 144 ? 1.437 -12.998 -2.311 1.00 98.69 144 GLU A CA 1
ATOM 1109 C C . GLU A 1 144 ? -0.045 -13.263 -2.603 1.00 98.69 144 GLU A C 1
ATOM 1111 O O . GLU A 1 144 ? -0.366 -14.102 -3.441 1.00 98.69 144 GLU A O 1
ATOM 1116 N N . ASN A 1 145 ? -0.955 -12.545 -1.938 1.00 98.69 145 ASN A N 1
ATOM 1117 C CA . ASN A 1 145 ? -2.389 -12.856 -1.948 1.00 98.69 145 ASN A CA 1
ATOM 1118 C C . ASN A 1 145 ? -3.249 -11.809 -2.675 1.00 98.69 145 ASN A C 1
ATOM 1120 O O . ASN A 1 145 ? -4.447 -12.016 -2.863 1.00 98.69 145 ASN A O 1
ATOM 1124 N N . ALA A 1 146 ? -2.668 -10.690 -3.116 1.00 98.06 146 ALA A N 1
ATOM 1125 C CA . ALA A 1 146 ? -3.401 -9.645 -3.830 1.00 98.06 146 ALA A CA 1
ATOM 1126 C C . ALA A 1 146 ? -3.767 -10.010 -5.278 1.00 98.06 146 ALA A C 1
ATOM 1128 O O . ALA A 1 146 ? -4.634 -9.351 -5.853 1.00 98.06 146 ALA A O 1
ATOM 1129 N N . GLY A 1 147 ? -3.154 -11.053 -5.853 1.00 98.31 147 GLY A N 1
ATOM 1130 C CA . GLY A 1 147 ? -3.395 -11.463 -7.241 1.00 98.31 147 GLY A CA 1
ATOM 1131 C C . GLY A 1 147 ? -2.872 -10.453 -8.267 1.00 98.31 147 GLY A C 1
ATOM 1132 O O . GLY A 1 147 ? -3.480 -10.280 -9.320 1.00 98.31 147 GLY A O 1
ATOM 1133 N N . ILE A 1 148 ? -1.786 -9.752 -7.929 1.00 98.50 148 ILE A N 1
ATOM 1134 C CA . ILE A 1 148 ? -1.156 -8.743 -8.786 1.00 98.50 148 ILE A CA 1
ATOM 1135 C C . ILE A 1 148 ? -0.315 -9.442 -9.859 1.00 98.50 148 ILE A C 1
ATOM 1137 O O . ILE A 1 148 ? 0.471 -10.341 -9.559 1.00 98.50 148 ILE A O 1
ATOM 1141 N N . ASP A 1 149 ? -0.477 -9.004 -11.106 1.00 98.50 149 ASP A N 1
ATOM 1142 C CA . ASP A 1 149 ? 0.362 -9.411 -12.231 1.00 98.50 149 ASP A CA 1
ATOM 1143 C C . ASP A 1 149 ? 1.548 -8.447 -12.349 1.00 98.50 149 ASP A C 1
ATOM 1145 O O . ASP A 1 149 ? 1.432 -7.348 -12.889 1.00 98.50 149 ASP A O 1
ATOM 1149 N N . TRP A 1 150 ? 2.700 -8.861 -11.829 1.00 98.62 150 TRP A N 1
ATOM 1150 C CA . TRP A 1 150 ? 3.894 -8.018 -11.754 1.00 98.62 150 TRP A CA 1
ATOM 1151 C C . TRP A 1 150 ? 4.482 -7.654 -13.122 1.00 98.62 150 TRP A C 1
ATOM 1153 O O . TRP A 1 150 ? 5.042 -6.569 -13.273 1.00 98.62 150 TRP A O 1
ATOM 1163 N N . LYS A 1 151 ? 4.290 -8.498 -14.146 1.00 98.62 151 LYS A N 1
ATOM 1164 C CA . LYS A 1 151 ? 4.680 -8.164 -15.524 1.00 98.62 151 LYS A CA 1
ATOM 1165 C C . LYS A 1 151 ? 3.813 -7.033 -16.063 1.00 98.62 151 LYS A C 1
ATOM 1167 O O . LYS A 1 151 ? 4.325 -6.106 -16.688 1.00 98.62 151 LYS A O 1
ATOM 1172 N N . LYS A 1 152 ? 2.511 -7.067 -15.772 1.00 98.38 152 LYS A N 1
ATOM 1173 C CA . LYS A 1 152 ? 1.596 -5.975 -16.119 1.00 98.38 152 LYS A CA 1
ATOM 1174 C C . LYS A 1 152 ? 1.924 -4.681 -15.368 1.00 98.38 152 LYS A C 1
ATOM 1176 O O . LYS A 1 152 ? 1.906 -3.621 -15.986 1.00 98.38 152 LYS A O 1
ATOM 1181 N N . GLU A 1 153 ? 2.254 -4.750 -14.077 1.00 98.75 153 GLU A N 1
ATOM 1182 C CA . GLU A 1 153 ? 2.693 -3.566 -13.317 1.00 98.75 153 GLU A CA 1
ATOM 1183 C C . GLU A 1 153 ? 3.948 -2.932 -13.937 1.00 98.75 153 GLU A C 1
ATOM 1185 O O . GLU A 1 153 ? 4.006 -1.714 -14.104 1.00 98.75 153 GLU A O 1
ATOM 1190 N N . ALA A 1 154 ? 4.917 -3.751 -14.364 1.00 98.69 154 ALA A N 1
ATOM 1191 C CA . ALA A 1 154 ? 6.118 -3.268 -15.041 1.00 98.69 154 ALA A CA 1
ATOM 1192 C C . ALA A 1 154 ? 5.787 -2.534 -16.353 1.00 98.69 154 ALA A C 1
ATOM 1194 O O . ALA A 1 154 ? 6.332 -1.459 -16.605 1.00 98.69 154 ALA A O 1
ATOM 1195 N N . VAL A 1 155 ? 4.858 -3.067 -17.160 1.00 98.62 155 VAL A N 1
ATOM 1196 C CA . VAL A 1 155 ? 4.379 -2.421 -18.397 1.00 98.62 155 VAL A CA 1
ATOM 1197 C C . VAL A 1 155 ? 3.753 -1.057 -18.101 1.00 98.62 155 VAL A C 1
ATOM 1199 O O . VAL A 1 155 ? 4.104 -0.067 -18.741 1.00 98.62 155 VAL A O 1
ATOM 1202 N N . GLU A 1 156 ? 2.845 -0.965 -17.127 1.00 98.50 156 GLU A N 1
ATOM 1203 C CA . GLU A 1 156 ? 2.178 0.304 -16.800 1.00 98.50 156 GLU A CA 1
ATOM 1204 C C . GLU A 1 156 ? 3.156 1.339 -16.226 1.00 98.50 156 GLU A C 1
ATOM 1206 O O . GLU A 1 156 ? 3.106 2.524 -16.582 1.00 98.50 156 GLU A O 1
ATOM 1211 N N . LYS A 1 157 ? 4.128 0.899 -15.418 1.00 98.44 157 LYS A N 1
ATOM 1212 C CA . LYS A 1 157 ? 5.200 1.775 -14.940 1.00 98.44 157 LYS A CA 1
ATOM 1213 C C . LYS A 1 157 ? 6.086 2.270 -16.085 1.00 98.44 157 LYS A C 1
ATOM 1215 O O . LYS A 1 157 ? 6.398 3.462 -16.145 1.00 98.44 157 LYS A O 1
ATOM 1220 N N . ALA A 1 158 ? 6.440 1.391 -17.022 1.00 98.25 158 ALA A N 1
ATOM 1221 C CA . ALA A 1 158 ? 7.209 1.740 -18.212 1.00 98.25 158 ALA A CA 1
ATOM 1222 C C . ALA A 1 158 ? 6.475 2.773 -19.082 1.00 98.25 158 ALA A C 1
ATOM 1224 O O . ALA A 1 158 ? 7.065 3.789 -19.448 1.00 98.25 158 ALA A O 1
ATOM 1225 N N . LYS A 1 159 ? 5.171 2.576 -19.335 1.00 97.88 159 LYS A N 1
ATOM 1226 C CA . LYS A 1 159 ? 4.318 3.538 -20.058 1.00 97.88 159 LYS A CA 1
ATOM 1227 C C . LYS A 1 159 ? 4.305 4.903 -19.377 1.00 97.88 159 LYS A C 1
ATOM 1229 O O . LYS A 1 159 ? 4.388 5.933 -20.047 1.00 97.88 159 LYS A O 1
ATOM 1234 N N . SER A 1 160 ? 4.228 4.927 -18.045 1.00 97.44 160 SER A N 1
ATOM 1235 C CA . SER A 1 160 ? 4.273 6.171 -17.273 1.00 97.44 160 SER A CA 1
ATOM 1236 C C . SER A 1 160 ? 5.578 6.939 -17.509 1.00 97.44 160 SER A C 1
ATOM 1238 O O . SER A 1 160 ? 5.544 8.124 -17.855 1.00 97.44 160 SER A O 1
ATOM 1240 N N . TYR A 1 161 ? 6.733 6.273 -17.418 1.00 97.44 161 TYR A N 1
ATOM 1241 C CA . TYR A 1 161 ? 8.028 6.903 -17.694 1.00 97.44 161 TYR A CA 1
ATOM 1242 C C . TYR A 1 161 ? 8.200 7.310 -19.153 1.00 97.44 161 TYR A C 1
ATOM 1244 O O . TYR A 1 161 ? 8.701 8.399 -19.430 1.00 97.44 161 TYR A O 1
ATOM 1252 N N . GLN A 1 162 ? 7.756 6.479 -20.092 1.00 96.31 162 GLN A N 1
ATOM 1253 C CA . GLN A 1 162 ? 7.805 6.810 -21.510 1.00 96.31 162 GLN A CA 1
ATOM 1254 C C . GLN A 1 162 ? 7.006 8.089 -21.792 1.00 96.31 162 GLN A C 1
ATOM 1256 O O . GLN A 1 162 ? 7.500 9.003 -22.447 1.00 96.31 162 GLN A O 1
ATOM 1261 N N . LYS A 1 163 ? 5.804 8.207 -21.219 1.00 96.31 163 LYS A N 1
ATOM 1262 C CA . LYS A 1 163 ? 4.935 9.376 -21.384 1.00 96.31 163 LYS A CA 1
ATOM 1263 C C . LYS A 1 163 ? 5.473 10.639 -20.708 1.00 96.31 163 LYS A C 1
ATOM 1265 O O . LYS A 1 163 ? 5.298 11.731 -21.240 1.00 96.31 163 LYS A O 1
ATOM 1270 N N . THR A 1 164 ? 6.055 10.512 -19.518 1.00 96.44 164 THR A N 1
ATOM 1271 C CA . THR A 1 164 ? 6.435 11.670 -18.684 1.00 96.44 164 THR A CA 1
ATOM 1272 C C . THR A 1 164 ? 7.873 12.131 -18.897 1.00 96.44 164 THR A C 1
ATOM 1274 O O . THR A 1 164 ? 8.141 13.326 -18.800 1.00 96.44 164 THR A O 1
ATOM 1277 N N . ALA A 1 165 ? 8.784 11.210 -19.209 1.00 95.62 165 ALA A N 1
ATOM 1278 C CA . ALA A 1 165 ? 10.215 11.467 -19.343 1.00 95.62 165 ALA A CA 1
ATOM 1279 C C . ALA A 1 165 ? 10.777 11.130 -20.737 1.00 95.62 165 ALA A C 1
ATOM 1281 O O . ALA A 1 165 ? 11.932 11.450 -21.007 1.00 95.62 165 ALA A O 1
ATOM 1282 N N . GLY A 1 166 ? 9.995 10.510 -21.632 1.00 95.19 166 GLY A N 1
ATOM 1283 C CA . GLY A 1 166 ? 10.433 10.216 -23.003 1.00 95.19 166 GLY A CA 1
ATOM 1284 C C . GLY A 1 166 ? 11.607 9.238 -23.079 1.00 95.19 166 GLY A C 1
ATOM 1285 O O . GLY A 1 166 ? 12.419 9.325 -23.999 1.00 95.19 166 GLY A O 1
ATOM 1286 N N . LEU A 1 167 ? 11.740 8.350 -22.089 1.00 95.25 167 LEU A N 1
ATOM 1287 C CA . LEU A 1 167 ? 12.858 7.412 -22.009 1.00 95.25 167 LEU A CA 1
ATOM 1288 C C . LEU A 1 167 ? 12.838 6.414 -23.180 1.00 95.25 167 LEU A C 1
ATOM 1290 O O . LEU A 1 167 ? 11.780 5.932 -23.584 1.00 95.25 167 LEU A O 1
ATOM 1294 N N . SER A 1 168 ? 14.025 6.083 -23.698 1.00 96.12 168 SER A N 1
ATOM 1295 C CA . SER A 1 168 ? 14.205 4.995 -24.667 1.00 96.12 168 SER A CA 1
ATOM 1296 C C . SER A 1 168 ? 13.989 3.628 -24.009 1.00 96.12 168 SER A C 1
ATOM 1298 O O . SER A 1 168 ? 14.069 3.510 -22.789 1.00 96.12 168 SER A O 1
ATOM 1300 N N . ASN A 1 169 ? 13.792 2.571 -24.801 1.00 95.94 169 ASN A N 1
ATOM 1301 C CA . ASN A 1 169 ? 13.591 1.217 -24.264 1.00 95.94 169 ASN A CA 1
ATOM 1302 C C . ASN A 1 169 ? 14.764 0.739 -23.391 1.00 95.94 169 ASN A C 1
ATOM 1304 O O . ASN A 1 169 ? 14.545 0.139 -22.345 1.00 95.94 169 ASN A O 1
ATOM 1308 N N . GLU A 1 170 ? 16.007 1.042 -23.773 1.00 96.81 170 GLU A N 1
ATOM 1309 C CA . GLU A 1 170 ? 17.183 0.716 -22.953 1.00 96.81 170 GLU A CA 1
ATOM 1310 C C . GLU A 1 170 ? 17.163 1.470 -21.614 1.00 96.81 170 GLU A C 1
ATOM 1312 O O . GLU A 1 170 ? 17.355 0.871 -20.556 1.00 96.81 170 GLU A O 1
ATOM 1317 N N . ALA A 1 171 ? 16.860 2.773 -21.644 1.00 97.88 171 ALA A N 1
ATOM 1318 C CA . ALA A 1 171 ? 16.764 3.582 -20.434 1.00 97.88 171 ALA A CA 1
ATOM 1319 C C . ALA A 1 171 ? 15.594 3.145 -19.539 1.00 97.88 171 ALA A C 1
ATOM 1321 O O . ALA A 1 171 ? 15.741 3.130 -18.322 1.00 97.88 171 ALA A O 1
ATOM 1322 N N . LEU A 1 172 ? 14.458 2.748 -20.123 1.00 98.25 172 LEU A N 1
ATOM 1323 C CA . LEU A 1 172 ? 13.312 2.200 -19.396 1.00 98.25 172 LEU A CA 1
ATOM 1324 C C . LEU A 1 172 ? 13.672 0.898 -18.697 1.00 98.25 172 LEU A C 1
ATOM 1326 O O . LEU A 1 172 ? 13.388 0.761 -17.512 1.00 98.25 172 LEU A O 1
ATOM 1330 N N . LYS A 1 173 ? 14.337 -0.030 -19.392 1.00 98.19 173 LYS A N 1
ATOM 1331 C CA . LYS A 1 173 ? 14.772 -1.285 -18.777 1.00 98.19 173 LYS A CA 1
ATOM 1332 C C . LYS A 1 173 ? 15.666 -1.016 -17.566 1.00 98.19 173 LYS A C 1
ATOM 1334 O O . LYS A 1 173 ? 15.362 -1.509 -16.486 1.00 98.19 173 LYS A O 1
ATOM 1339 N N . ASN A 1 174 ? 16.687 -0.170 -17.725 1.00 98.19 174 ASN A N 1
ATOM 1340 C CA . ASN A 1 174 ? 17.590 0.199 -16.631 1.00 98.19 174 ASN A CA 1
ATOM 1341 C C . ASN A 1 174 ? 16.856 0.922 -15.491 1.00 98.19 174 ASN A C 1
ATOM 1343 O O . ASN A 1 174 ? 17.127 0.668 -14.323 1.00 98.19 174 ASN A O 1
ATOM 1347 N N . GLN A 1 175 ? 15.906 1.809 -15.808 1.00 98.50 175 GLN A N 1
ATOM 1348 C CA . GLN A 1 175 ? 15.100 2.495 -14.797 1.00 98.50 175 GLN A CA 1
ATOM 1349 C C . GLN A 1 175 ? 14.292 1.492 -13.961 1.00 98.50 175 GLN A C 1
ATOM 1351 O O . GLN A 1 175 ? 14.269 1.578 -12.732 1.00 98.50 175 GLN A O 1
ATOM 1356 N N . LEU A 1 176 ? 13.637 0.537 -14.625 1.00 98.56 176 LEU A N 1
ATOM 1357 C CA . LEU A 1 176 ? 12.782 -0.450 -13.973 1.00 98.56 176 LEU A CA 1
ATOM 1358 C C . LEU A 1 176 ? 13.579 -1.411 -13.082 1.00 98.56 176 LEU A C 1
ATOM 1360 O O . LEU A 1 176 ? 13.114 -1.732 -11.990 1.00 98.56 176 LEU A O 1
ATOM 1364 N N . THR A 1 177 ? 14.768 -1.842 -13.507 1.00 98.44 177 THR A N 1
ATOM 1365 C CA . THR A 1 177 ? 15.598 -2.779 -12.733 1.00 98.44 177 THR A CA 1
ATOM 1366 C C . THR A 1 177 ? 16.350 -2.081 -11.601 1.00 98.44 177 THR A C 1
ATOM 1368 O O . THR A 1 177 ? 16.232 -2.463 -10.435 1.00 98.44 177 THR A O 1
ATOM 1371 N N . GLU A 1 178 ? 17.087 -1.012 -11.909 1.00 97.88 178 GLU A N 1
ATOM 1372 C CA . GLU A 1 178 ? 18.023 -0.395 -10.963 1.00 97.88 178 GLU A CA 1
ATOM 1373 C C . GLU A 1 178 ? 17.316 0.446 -9.897 1.00 97.88 178 GLU A C 1
ATOM 1375 O O . GLU A 1 178 ? 17.756 0.482 -8.743 1.00 97.88 178 GLU A O 1
ATOM 1380 N N . PHE A 1 179 ? 16.206 1.102 -10.250 1.00 97.25 179 PHE A N 1
ATOM 1381 C CA . PHE A 1 179 ? 15.523 2.044 -9.359 1.00 97.25 179 PHE A CA 1
ATOM 1382 C C . PHE A 1 179 ? 14.164 1.534 -8.894 1.00 97.25 179 PHE A C 1
ATOM 1384 O O . PHE A 1 179 ? 13.902 1.548 -7.693 1.00 97.25 179 PHE A O 1
ATOM 1391 N N . GLU A 1 180 ? 13.326 1.035 -9.805 1.00 98.31 180 GLU A N 1
ATOM 1392 C CA . GLU A 1 180 ? 11.984 0.555 -9.443 1.00 98.31 180 GLU A CA 1
ATOM 1393 C C . GLU A 1 180 ? 11.973 -0.878 -8.895 1.00 98.31 180 GLU A C 1
ATOM 1395 O O . GLU A 1 180 ? 10.948 -1.324 -8.379 1.00 98.31 180 GLU A O 1
ATOM 1400 N N . LYS A 1 181 ? 13.104 -1.590 -8.963 1.00 98.44 181 LYS A N 1
ATOM 1401 C CA . LYS A 1 181 ? 13.291 -2.945 -8.417 1.00 98.44 181 LYS A CA 1
ATOM 1402 C C . LYS A 1 181 ? 12.374 -4.005 -9.033 1.00 98.44 181 LYS A C 1
ATOM 1404 O O . LYS A 1 181 ? 12.008 -4.977 -8.375 1.00 98.44 181 LYS A O 1
ATOM 1409 N N . PHE A 1 182 ? 11.985 -3.830 -10.294 1.00 98.75 182 PHE A N 1
ATOM 1410 C CA . PHE A 1 182 ? 11.455 -4.944 -11.077 1.00 98.75 182 PHE A CA 1
ATOM 1411 C C . PHE A 1 182 ? 12.574 -5.938 -11.378 1.00 98.75 182 PHE A C 1
ATOM 1413 O O . PHE A 1 182 ? 13.741 -5.564 -11.505 1.00 98.75 182 PHE A O 1
ATOM 1420 N N . THR A 1 183 ? 12.220 -7.210 -11.518 1.00 98.69 183 THR A N 1
ATOM 1421 C CA . THR A 1 183 ? 13.174 -8.213 -11.997 1.00 98.69 183 THR A CA 1
ATOM 1422 C C . THR A 1 183 ? 13.575 -7.926 -13.446 1.00 98.69 183 THR A C 1
ATOM 1424 O O . THR A 1 183 ? 12.813 -7.323 -14.206 1.00 98.69 183 THR A O 1
ATOM 1427 N N . ASP A 1 184 ? 14.744 -8.417 -13.863 1.00 98.38 184 ASP A N 1
ATOM 1428 C CA . ASP A 1 184 ? 15.196 -8.295 -15.256 1.00 98.38 184 ASP A CA 1
ATOM 1429 C C . ASP A 1 184 ? 14.170 -8.854 -16.252 1.00 98.38 184 ASP A C 1
ATOM 1431 O O . ASP A 1 184 ? 13.990 -8.293 -17.333 1.00 98.38 184 ASP A O 1
ATOM 1435 N N . GLU A 1 185 ? 13.482 -9.943 -15.890 1.00 98.62 185 GLU A N 1
ATOM 1436 C CA . GLU A 1 185 ? 12.445 -10.558 -16.722 1.00 98.62 185 GLU A C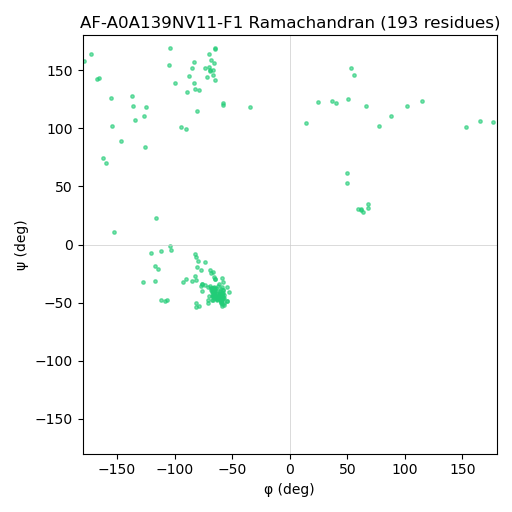A 1
ATOM 1437 C C . GLU A 1 185 ? 11.214 -9.651 -16.862 1.00 98.62 185 GLU A C 1
ATOM 1439 O O . GLU A 1 185 ? 10.705 -9.477 -17.967 1.00 98.62 185 GLU A O 1
ATOM 1444 N N . GLU A 1 186 ? 10.740 -9.048 -15.771 1.00 98.75 186 GLU A N 1
ATOM 1445 C CA . GLU A 1 186 ? 9.598 -8.125 -15.793 1.00 98.75 186 GLU A CA 1
ATOM 1446 C C . GLU A 1 186 ? 9.925 -6.838 -16.553 1.00 98.75 186 GLU A C 1
ATOM 1448 O O . GLU A 1 186 ? 9.118 -6.380 -17.359 1.00 98.75 186 GLU A O 1
ATOM 1453 N N . ALA A 1 187 ? 11.119 -6.278 -16.349 1.00 98.62 187 ALA A N 1
ATOM 1454 C CA . ALA A 1 187 ? 11.569 -5.087 -17.060 1.00 98.62 187 ALA A CA 1
ATOM 1455 C C . ALA A 1 187 ? 11.761 -5.353 -18.561 1.00 98.62 187 ALA A C 1
ATOM 1457 O O . ALA A 1 187 ? 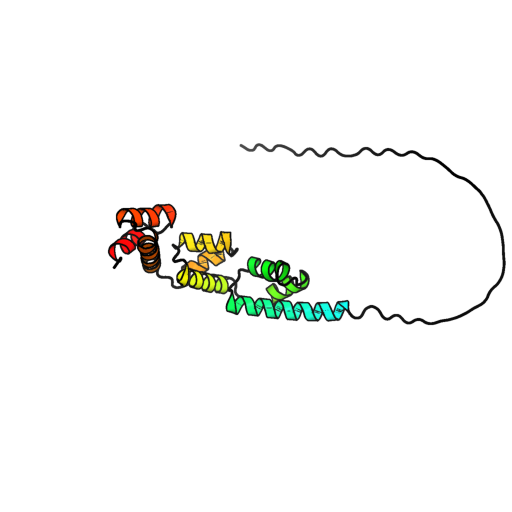11.373 -4.528 -19.388 1.00 98.62 187 ALA A O 1
ATOM 1458 N N . GLN A 1 188 ? 12.318 -6.515 -18.926 1.00 98.56 188 GLN A N 1
ATOM 1459 C CA . GLN A 1 188 ? 12.421 -6.938 -20.323 1.00 98.56 188 GLN A CA 1
ATOM 1460 C C . GLN A 1 188 ? 11.033 -7.123 -20.947 1.00 98.56 188 GLN A C 1
ATOM 1462 O O . GLN A 1 188 ? 10.771 -6.595 -22.025 1.00 98.56 188 GLN A O 1
ATOM 1467 N N . TYR A 1 189 ? 10.132 -7.820 -20.251 1.00 98.62 189 TYR A N 1
ATOM 1468 C CA . TYR A 1 189 ? 8.756 -7.992 -20.701 1.00 98.62 189 TYR A CA 1
ATOM 1469 C C . TYR A 1 189 ? 8.076 -6.637 -20.920 1.00 98.62 189 TYR A C 1
ATOM 1471 O O . TYR A 1 189 ? 7.436 -6.434 -21.948 1.00 98.62 189 TYR A O 1
ATOM 1479 N N . ALA A 1 190 ? 8.267 -5.691 -19.996 1.00 98.44 190 ALA A N 1
ATOM 1480 C CA . ALA A 1 190 ? 7.701 -4.357 -20.100 1.00 98.44 190 ALA A CA 1
ATOM 1481 C C . ALA A 1 190 ? 8.116 -3.654 -21.394 1.00 98.44 190 ALA A C 1
ATOM 1483 O O . ALA A 1 190 ? 7.244 -3.220 -22.138 1.00 98.44 190 ALA A O 1
ATOM 1484 N N . VAL A 1 191 ? 9.417 -3.591 -21.701 1.00 97.88 191 VAL A N 1
ATOM 1485 C CA . VAL A 1 191 ? 9.910 -2.879 -22.894 1.00 97.88 191 VAL A CA 1
ATOM 1486 C C . VAL A 1 191 ? 9.530 -3.547 -24.218 1.00 97.88 191 VAL A C 1
ATOM 1488 O O . VAL A 1 191 ? 9.448 -2.864 -25.234 1.00 97.88 191 VAL A O 1
ATOM 1491 N N . GLU A 1 192 ? 9.280 -4.859 -24.217 1.00 97.81 192 GLU A N 1
ATOM 1492 C CA . GLU A 1 192 ? 8.780 -5.605 -25.382 1.00 97.81 192 GLU A CA 1
ATOM 1493 C C . GLU A 1 192 ? 7.281 -5.390 -25.636 1.00 97.81 192 GLU A C 1
ATOM 1495 O O . GLU A 1 192 ? 6.819 -5.593 -26.756 1.00 97.81 192 GLU A O 1
ATOM 1500 N N . HIS A 1 193 ? 6.533 -4.975 -24.610 1.00 97.44 193 HIS A N 1
ATOM 1501 C CA . HIS A 1 193 ? 5.076 -4.810 -24.641 1.00 97.44 193 HIS A CA 1
ATOM 1502 C C . HIS A 1 193 ? 4.649 -3.341 -24.446 1.00 97.44 193 HIS A C 1
ATOM 1504 O O . HIS A 1 193 ? 3.524 -3.060 -24.021 1.00 97.44 193 HIS A O 1
ATOM 1510 N N . LEU A 1 194 ? 5.549 -2.399 -24.745 1.00 91.12 194 LEU A N 1
ATOM 1511 C CA . LEU A 1 194 ? 5.224 -0.982 -24.901 1.00 91.12 194 LEU A CA 1
ATOM 1512 C C . LEU A 1 194 ? 4.632 -0.759 -26.296 1.00 91.12 194 LEU A C 1
ATOM 1514 O O . LEU A 1 194 ? 5.326 -0.938 -27.295 1.00 91.12 194 LEU A O 1
ATOM 1518 N N . GLU A 1 195 ? 3.358 -0.375 -26.343 1.00 78.81 195 GLU A N 1
ATOM 1519 C CA . GLU A 1 195 ? 2.676 0.100 -27.556 1.00 78.81 195 GLU A CA 1
ATOM 1520 C C . GLU A 1 195 ? 2.759 1.623 -27.689 1.00 78.81 195 GLU A C 1
ATOM 1522 O O . GLU A 1 195 ? 2.589 2.314 -26.654 1.00 78.81 195 GLU A O 1
#

Mean predicted aligned error: 13.0 Å

InterPro domains:
  IPR011434 Putative host cell surface-exposed lipoprotein Ltp-like, HTH region [PF07553] (56-97)
  IPR011434 Putative host cell surface-exposed lipoprotein Ltp-like, HTH region [PF07553] (101-145)
  IPR011434 Putative host cell surface-exposed lipoprotein Ltp-like, HTH region [PF07553] (149-194)
  IPR036388 Winged helix-like DNA-binding domain superfamily [G3DSA:1.10.10.10] (55-98)
  IPR036388 Winged helix-like DNA-binding domain superfamily [G3DSA:1.10.10.10] (100-146)
  IPR036388 Winged helix-like DNA-binding domain superfamily [G3DSA:1.10.10.10] (148-194)

Foldseek 3Di:
DDDDDDDDDDDDDDDDDDDDDDDDDDDDDDDDDDDDDDDDDDDDDPPVVVLVVLLVVLLVVLLVCCVPPLAALVRSQCCCCVPVVRDNVSNVSNSVVNPDDNLVSLLVVLVVCCVPPLAALVRQLCCCCVPRNHDSVSSNSNSVPNPDDNLVSLLVVLQVCCVPPVDDLVRSLCCCVVPRPHDNVSSVSNSVPHD

Organism: Streptococcus oralis (NCBI:txid1303)

Sequence (195 aa):
MKKITTILFVGLASIALVACSSKTEKKEASKASEAKTEQTSSSTTTEDQNVSSEFKAALKKAKSYSKTAHLSKEGMVNQLTEFEKFPEDAVQYAVENAGIDWKKEAVEKAKSYSKTAHLSKEGMVNQLTEFEKFTDEEAKYAVENAGIDWKKEAVEKAKSYQKTAGLSNEALKNQLTEFEKFTDEEAQYAVEHLE

Solvent-accessible surface area (backbone atoms only — not comparable to full-atom values): 11616 Å² total; per-residue (Å²): 138,90,86,85,84,84,89,85,90,85,82,88,86,88,86,89,84,92,87,89,87,88,87,83,93,84,85,90,87,90,83,90,84,90,78,93,75,90,78,77,90,83,88,78,72,65,63,67,56,46,54,60,50,46,30,54,49,37,25,53,48,49,51,47,40,56,74,76,64,26,49,21,72,57,41,45,48,49,46,36,42,74,70,66,61,45,55,68,68,26,40,52,51,11,68,72,68,50,76,75,58,57,49,56,22,33,20,53,37,49,51,52,40,57,75,75,65,31,51,23,71,59,43,45,33,50,46,30,33,78,70,44,43,30,51,69,69,27,21,51,49,9,71,73,69,48,76,73,58,58,48,58,22,34,27,56,36,44,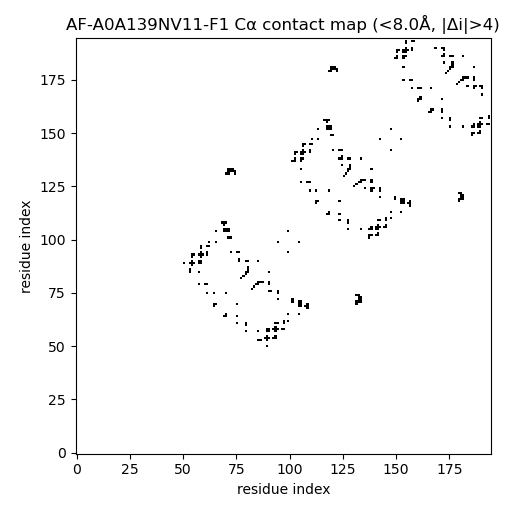52,50,43,37,73,75,68,64,51,49,61,70,54,40,32,49,45,30,34,78,71,44,46,30,51,70,67,28,20,52,51,13,58,74,64,66,127